Protein AF-A0A9W5T7F2-F1 (afdb_monomer_lite)

pLDDT: mean 90.82, std 15.15, range [30.47, 98.75]

Organism: Babesia ovis (NCBI:txid5869)

InterPro domains:
  IPR010591 ATP11 [PF06644] (18-185)
  IPR010591 ATP11 [PTHR13126] (15-191)

Secondary structure (DSSP, 8-state):
--------------S---SGGGTS-HHHHHTS-HHHHHHHHHHHTTT-TTEEEEEEEHHHHHHHHHHHHH--EEEEEEESSSS-EEEEEEEEEETTEEEEEEHHHHHHH-TTTSPPSEEEEEE-TTHHHHSEEEEEEEES-TTT--HHHHHHHHHHHHHHHH-HHHHHHHHHHHH-GGG--HHHHHHHTHHHHH-

Structure (mmCIF, N/CA/C/O backbone):
data_AF-A0A9W5T7F2-F1
#
_entry.id   AF-A0A9W5T7F2-F1
#
loop_
_atom_site.group_PDB
_atom_site.id
_atom_site.type_symbol
_atom_site.label_atom_id
_atom_site.label_alt_id
_atom_site.label_comp_id
_atom_site.label_asym_id
_atom_site.label_entity_id
_atom_site.label_seq_id
_atom_site.pdbx_PDB_ins_code
_atom_site.Cartn_x
_atom_site.Cartn_y
_atom_site.Cartn_z
_atom_site.occupancy
_atom_site.B_iso_or_equiv
_atom_site.auth_seq_id
_atom_site.auth_comp_id
_atom_site.auth_asym_id
_atom_site.auth_atom_id
_atom_site.pdbx_PDB_model_num
ATOM 1 N N . MET A 1 1 ? 21.755 -41.926 3.756 1.00 35.62 1 MET A N 1
ATOM 2 C CA . MET A 1 1 ? 21.438 -40.712 4.535 1.00 35.62 1 MET A CA 1
ATOM 3 C C . MET A 1 1 ? 21.600 -39.510 3.622 1.00 35.62 1 MET A C 1
ATOM 5 O O . MET A 1 1 ? 22.728 -39.158 3.317 1.00 35.62 1 MET A O 1
ATOM 9 N N . PHE A 1 2 ? 20.508 -38.908 3.157 1.00 33.34 2 PHE A N 1
ATOM 10 C CA . PHE A 1 2 ? 20.560 -37.600 2.503 1.00 33.34 2 PHE A CA 1
ATOM 11 C C . PHE A 1 2 ? 19.699 -36.662 3.333 1.00 33.34 2 PHE A C 1
ATOM 13 O O . PHE A 1 2 ? 18.494 -36.857 3.467 1.00 33.34 2 PHE A O 1
ATOM 20 N N . GLY A 1 3 ? 20.386 -35.752 4.021 1.00 30.47 3 GLY A N 1
ATOM 21 C CA . GLY A 1 3 ? 19.803 -34.853 4.998 1.00 30.47 3 GLY A CA 1
ATOM 22 C C . GLY A 1 3 ? 18.809 -33.895 4.359 1.00 30.47 3 GLY A C 1
ATOM 23 O O . GLY A 1 3 ? 19.068 -33.316 3.305 1.00 30.47 3 GLY A O 1
ATOM 24 N N . ASN A 1 4 ? 17.690 -33.720 5.057 1.00 35.00 4 ASN A N 1
ATOM 25 C CA . ASN A 1 4 ? 16.768 -32.608 4.902 1.00 35.00 4 ASN A CA 1
ATOM 26 C C . ASN A 1 4 ? 17.544 -31.286 4.874 1.00 35.00 4 ASN A C 1
ATOM 28 O O . ASN A 1 4 ? 17.960 -30.777 5.916 1.00 35.00 4 ASN A O 1
ATOM 32 N N . ILE A 1 5 ? 17.687 -30.691 3.692 1.00 36.81 5 ILE A N 1
ATOM 33 C CA . ILE A 1 5 ? 17.964 -29.262 3.590 1.00 36.81 5 ILE A CA 1
ATOM 34 C C . ILE A 1 5 ? 16.622 -28.579 3.814 1.00 36.81 5 ILE A C 1
ATOM 36 O O . ILE A 1 5 ? 15.895 -28.250 2.877 1.00 36.81 5 ILE A O 1
ATOM 40 N N . SER A 1 6 ? 16.269 -28.402 5.087 1.00 37.03 6 SER A N 1
ATOM 41 C CA . SER A 1 6 ? 15.247 -27.443 5.478 1.00 37.03 6 SER A CA 1
ATOM 42 C C . SER A 1 6 ? 15.640 -26.108 4.855 1.00 37.03 6 SER A C 1
ATOM 44 O O . SER A 1 6 ? 16.613 -25.485 5.287 1.00 37.03 6 SER A O 1
ATOM 46 N N . ARG A 1 7 ? 14.916 -25.692 3.806 1.00 35.50 7 ARG A N 1
ATOM 47 C CA . ARG A 1 7 ? 14.965 -24.329 3.272 1.00 35.50 7 ARG A CA 1
ATOM 48 C C . ARG A 1 7 ? 14.674 -23.404 4.445 1.00 35.50 7 ARG A C 1
ATOM 50 O O . ARG A 1 7 ? 13.521 -23.212 4.823 1.00 35.50 7 ARG A O 1
ATOM 57 N N . ARG A 1 8 ? 15.729 -22.876 5.064 1.00 33.81 8 ARG A N 1
ATOM 58 C CA . ARG A 1 8 ? 15.620 -21.797 6.035 1.00 33.81 8 ARG A CA 1
ATOM 59 C C . ARG A 1 8 ? 15.094 -20.600 5.257 1.00 33.81 8 ARG A C 1
ATOM 61 O O . ARG A 1 8 ? 15.860 -19.894 4.611 1.00 33.81 8 ARG A O 1
ATOM 68 N N . TYR A 1 9 ? 13.778 -20.412 5.292 1.00 35.38 9 TYR A N 1
ATOM 69 C CA . TYR A 1 9 ? 13.166 -19.114 5.075 1.00 35.38 9 TYR A CA 1
ATOM 70 C C . TYR A 1 9 ? 13.780 -18.192 6.127 1.00 35.38 9 TYR A C 1
ATOM 72 O O . TYR A 1 9 ? 13.332 -18.153 7.270 1.00 35.38 9 TYR A O 1
ATOM 80 N N . MET A 1 10 ? 14.858 -17.498 5.771 1.00 33.94 10 MET A N 1
ATOM 81 C CA . MET A 1 10 ? 15.291 -16.310 6.494 1.00 33.94 10 MET A CA 1
ATOM 82 C C . MET A 1 10 ? 14.214 -15.262 6.231 1.00 33.94 10 MET A C 1
ATOM 84 O O . MET A 1 10 ? 14.351 -14.409 5.363 1.00 33.94 10 MET A O 1
ATOM 88 N N . SER A 1 11 ? 13.079 -15.388 6.922 1.00 38.84 11 SER A N 1
ATOM 89 C CA . SER A 1 11 ? 12.100 -14.324 6.984 1.00 38.84 11 SER A CA 1
ATOM 90 C C . SER A 1 11 ? 12.805 -13.173 7.682 1.00 38.84 11 SER A C 1
ATOM 92 O O . SER A 1 11 ? 12.975 -13.207 8.902 1.00 38.84 11 SER A O 1
ATOM 94 N N . PHE A 1 12 ? 13.247 -12.171 6.927 1.00 50.56 12 PHE A N 1
ATOM 95 C CA . PHE A 1 12 ? 13.465 -10.853 7.496 1.00 50.56 12 PHE A CA 1
ATOM 96 C C . PHE A 1 12 ? 12.134 -10.449 8.139 1.00 50.56 12 PHE A C 1
ATOM 98 O O . PHE A 1 12 ? 11.187 -10.039 7.469 1.00 50.56 12 PHE A O 1
ATOM 105 N N . MET A 1 13 ? 11.999 -10.682 9.445 1.00 59.00 13 MET A N 1
ATOM 106 C CA . MET A 1 13 ? 10.879 -10.165 10.208 1.00 59.00 13 MET A CA 1
ATOM 107 C C . MET A 1 13 ? 11.154 -8.679 10.369 1.00 59.00 13 MET A C 1
ATOM 109 O O . MET A 1 13 ? 11.808 -8.261 11.318 1.00 59.00 13 MET A O 1
ATOM 113 N N . TYR A 1 14 ? 10.697 -7.885 9.404 1.00 72.00 14 TYR A N 1
ATOM 114 C CA . TYR A 1 14 ? 10.670 -6.440 9.571 1.00 72.00 14 TYR A CA 1
ATOM 115 C C . TYR A 1 14 ? 9.871 -6.128 10.842 1.00 72.00 14 TYR A C 1
ATOM 117 O O . TYR A 1 14 ? 8.800 -6.723 11.025 1.00 72.00 14 TYR A O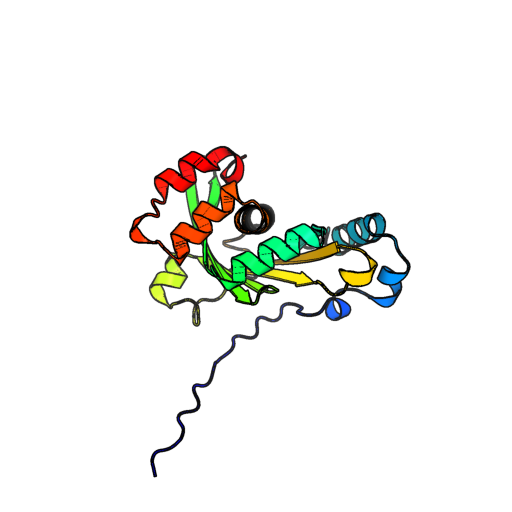 1
ATOM 125 N N . PRO A 1 15 ? 10.382 -5.261 11.736 1.00 78.56 15 PRO A N 1
ATOM 126 C CA . PRO A 1 15 ? 9.788 -4.989 13.043 1.00 78.56 15 PRO A CA 1
ATOM 127 C C . PRO A 1 15 ? 8.572 -4.058 12.914 1.00 78.56 15 PRO A C 1
ATOM 129 O O . PRO A 1 15 ? 8.467 -3.048 13.603 1.00 78.56 15 PRO A O 1
ATOM 132 N N . VAL A 1 16 ? 7.667 -4.379 11.990 1.00 87.56 16 VAL A N 1
ATOM 133 C CA . VAL A 1 16 ? 6.408 -3.668 11.794 1.00 87.56 16 VAL A CA 1
ATOM 134 C C . VAL A 1 16 ? 5.283 -4.397 12.522 1.00 87.56 16 VAL A C 1
ATOM 136 O O . VAL A 1 16 ? 5.274 -5.636 12.546 1.00 87.56 16 VAL A O 1
ATOM 139 N N . PRO A 1 17 ? 4.322 -3.661 13.100 1.00 91.56 17 PRO A N 1
ATOM 140 C CA . PRO A 1 17 ? 3.189 -4.274 13.768 1.00 91.56 17 PRO A CA 1
ATOM 141 C C . PRO A 1 17 ? 2.355 -5.132 12.817 1.00 91.56 17 PRO A C 1
ATOM 143 O O . PRO A 1 17 ? 2.100 -4.737 11.678 1.00 91.56 17 PRO A O 1
ATOM 146 N N . ARG A 1 18 ? 1.915 -6.300 13.291 1.00 91.88 18 ARG A N 1
ATOM 147 C CA . ARG A 1 18 ? 1.126 -7.271 12.505 1.00 91.88 18 ARG A CA 1
ATOM 148 C C . ARG A 1 18 ? -0.290 -7.460 13.019 1.00 91.88 18 ARG A C 1
ATOM 150 O O . ARG A 1 18 ? -1.125 -8.000 12.299 1.00 91.88 18 ARG A O 1
ATOM 157 N N . LYS A 1 19 ? -0.545 -7.046 14.259 1.00 95.19 19 LYS A N 1
ATOM 158 C CA . LYS A 1 19 ? -1.865 -7.088 14.889 1.00 95.19 19 LYS A CA 1
ATOM 159 C C . LYS A 1 19 ? -2.266 -5.702 15.350 1.00 95.19 19 LYS A C 1
ATOM 161 O O . LYS A 1 19 ? -1.436 -4.960 15.875 1.00 95.19 19 LYS A O 1
ATOM 166 N N . LEU A 1 20 ? -3.554 -5.386 15.257 1.00 96.56 20 LEU A N 1
ATOM 167 C CA . LEU A 1 20 ? -4.068 -4.088 15.689 1.00 96.56 20 LEU A CA 1
ATOM 168 C C . LEU A 1 20 ? -3.782 -3.813 17.174 1.00 96.56 20 LEU A C 1
ATOM 170 O O . LEU A 1 20 ? -3.512 -2.679 17.555 1.00 96.56 20 LEU A O 1
ATOM 174 N N . SER A 1 21 ? -3.776 -4.850 18.016 1.00 96.38 21 SER A N 1
ATOM 175 C CA . SER A 1 21 ? -3.493 -4.740 19.454 1.00 96.38 21 SER A CA 1
ATOM 176 C C . SER A 1 21 ? -2.077 -4.261 19.791 1.00 96.38 21 SER A C 1
ATOM 178 O O . SER A 1 21 ? -1.849 -3.794 20.901 1.00 96.38 21 SER A O 1
ATOM 180 N N . GLU A 1 22 ? -1.124 -4.384 18.864 1.00 95.69 22 GLU A N 1
ATOM 181 C CA . GLU A 1 22 ? 0.259 -3.915 19.052 1.00 95.69 22 GLU A CA 1
ATOM 182 C C . GLU A 1 22 ? 0.366 -2.391 18.920 1.00 95.69 22 GLU A C 1
ATOM 184 O O . GLU A 1 22 ? 1.343 -1.787 19.356 1.00 95.69 22 GLU A O 1
ATOM 189 N N . VAL A 1 23 ? -0.643 -1.764 18.312 1.00 94.88 23 VAL A N 1
ATOM 190 C CA . VAL A 1 23 ? -0.638 -0.338 17.979 1.00 94.88 23 VAL A CA 1
ATOM 191 C C . VAL A 1 23 ? -1.845 0.401 18.516 1.00 94.88 23 VAL A C 1
ATOM 193 O O . VAL A 1 23 ? -1.779 1.611 18.634 1.00 94.88 23 VAL A O 1
ATOM 196 N N . ALA A 1 24 ? -2.930 -0.272 18.879 1.00 94.19 24 ALA A N 1
ATOM 197 C CA . ALA A 1 24 ? -4.121 0.368 19.408 1.00 94.19 24 ALA A CA 1
ATOM 198 C C . ALA A 1 24 ? -4.765 -0.464 20.518 1.00 94.19 24 ALA A C 1
ATOM 200 O O . ALA A 1 24 ? -4.717 -1.694 20.541 1.00 94.19 24 ALA A O 1
ATOM 201 N N . LYS A 1 25 ? -5.448 0.222 21.438 1.00 94.62 25 LYS A N 1
ATOM 202 C CA . LYS A 1 25 ? -6.248 -0.421 22.484 1.00 94.62 25 LYS A CA 1
ATOM 203 C C . LYS A 1 25 ? -7.582 -0.879 21.892 1.00 94.62 25 LYS A C 1
ATOM 205 O O . LYS A 1 25 ? -8.573 -0.157 21.979 1.00 94.62 25 LYS A O 1
ATOM 210 N N . VAL A 1 26 ? -7.605 -2.078 21.304 1.00 94.12 26 VAL A N 1
ATOM 211 C CA . VAL A 1 26 ? -8.791 -2.643 20.627 1.00 94.12 26 VAL A CA 1
ATOM 212 C C . VAL A 1 26 ? -10.069 -2.537 21.473 1.00 94.12 26 VAL A C 1
ATOM 214 O O . VAL A 1 26 ? -11.052 -2.034 20.937 1.00 94.12 26 VAL A O 1
ATOM 217 N N . PRO A 1 27 ? -10.091 -2.873 22.783 1.00 95.12 27 PRO A N 1
ATOM 218 C CA . PRO A 1 27 ? -11.309 -2.735 23.587 1.00 95.12 27 PRO A CA 1
ATOM 219 C C . PRO A 1 27 ? -11.891 -1.314 23.619 1.00 95.12 27 PRO A C 1
ATOM 221 O O . PRO A 1 27 ? -13.107 -1.165 23.636 1.00 95.12 27 PRO A O 1
ATOM 224 N N . LEU A 1 28 ? -11.046 -0.275 23.575 1.00 94.38 28 LEU A N 1
ATOM 225 C CA . LEU A 1 28 ? -11.508 1.117 23.518 1.00 94.38 28 LEU A CA 1
ATOM 226 C C . LEU A 1 28 ? -12.067 1.463 22.137 1.00 94.38 28 LEU A C 1
ATOM 228 O O . LEU A 1 28 ? -13.099 2.117 22.042 1.00 94.38 28 LEU A O 1
ATOM 232 N N . LEU A 1 29 ? -11.431 0.981 21.063 1.00 95.12 29 LEU A N 1
ATOM 233 C CA . LEU A 1 29 ? -11.944 1.179 19.704 1.00 95.12 29 LEU A CA 1
ATOM 234 C C . LEU A 1 29 ? -13.323 0.538 19.522 1.00 95.12 29 LEU A C 1
ATOM 236 O O . LEU A 1 29 ? -14.179 1.107 18.853 1.00 95.12 29 LEU A O 1
ATOM 240 N N . MET A 1 30 ? -13.575 -0.610 20.153 1.00 94.19 30 MET A N 1
ATOM 241 C CA . MET A 1 30 ? -14.869 -1.295 20.058 1.00 94.19 30 MET A CA 1
ATOM 242 C C . MET A 1 30 ? -16.034 -0.483 20.633 1.00 94.19 30 MET A C 1
ATOM 244 O O . MET A 1 30 ? -17.172 -0.679 20.205 1.00 94.19 30 MET A O 1
ATOM 248 N N . GLN A 1 31 ? -15.757 0.462 21.532 1.00 96.50 31 GLN A N 1
ATOM 249 C CA . GLN A 1 31 ? -16.751 1.369 22.110 1.00 96.50 31 GLN A CA 1
ATOM 250 C C . GLN A 1 31 ? -17.057 2.579 21.210 1.00 96.50 31 GLN A C 1
ATOM 252 O O . GLN A 1 31 ? -18.013 3.303 21.463 1.00 96.50 31 GLN A O 1
ATOM 257 N N . CYS A 1 32 ? -16.264 2.810 20.162 1.00 96.94 32 CYS A N 1
ATOM 258 C CA . CYS A 1 32 ? -16.437 3.916 19.224 1.00 96.94 32 CYS A CA 1
ATOM 259 C C . CYS A 1 32 ? -17.172 3.475 17.946 1.00 96.94 32 CYS A C 1
ATOM 261 O O . CYS A 1 32 ? -17.151 2.300 17.568 1.00 96.94 32 CYS A O 1
ATOM 263 N N . ASP A 1 33 ? -17.797 4.418 17.244 1.00 97.75 33 ASP A N 1
ATOM 264 C CA . ASP A 1 33 ? -18.252 4.211 15.864 1.00 97.75 33 ASP A CA 1
ATOM 265 C C . ASP A 1 33 ? -17.076 4.252 14.862 1.00 97.75 33 ASP A C 1
ATOM 267 O O . ASP A 1 33 ? -15.947 4.630 15.193 1.00 97.75 33 ASP A O 1
ATOM 271 N N . SER A 1 34 ? -17.327 3.839 13.617 1.00 97.12 34 SER A N 1
ATOM 272 C CA . SER A 1 34 ? -16.302 3.746 12.568 1.00 97.12 34 SER A CA 1
ATOM 273 C C . SER A 1 34 ? -15.677 5.098 12.202 1.00 97.12 34 SER A C 1
ATOM 275 O O . SER A 1 34 ? -14.480 5.162 11.904 1.00 97.12 34 SER A O 1
ATOM 277 N N . GLN A 1 35 ? -16.442 6.189 12.265 1.00 97.69 35 GLN A N 1
ATOM 278 C CA . GLN A 1 35 ? -15.970 7.539 11.945 1.00 97.69 35 GLN A CA 1
ATOM 279 C C . GLN A 1 35 ? -14.994 8.024 13.020 1.00 97.69 35 GLN A C 1
ATOM 281 O O . GLN A 1 35 ? -13.895 8.499 12.715 1.00 97.69 35 GLN A O 1
ATOM 286 N N . LYS A 1 36 ? -15.347 7.821 14.291 1.00 98.00 36 LYS A N 1
ATOM 287 C CA . LYS A 1 36 ? -14.498 8.141 15.432 1.00 98.00 36 LYS A CA 1
ATOM 288 C C . LYS A 1 36 ? -13.232 7.293 15.442 1.00 98.00 36 LYS A C 1
ATOM 290 O O . LYS A 1 36 ? -12.158 7.851 15.658 1.00 98.00 36 LYS A O 1
ATOM 295 N N . ILE A 1 37 ? -13.326 5.991 15.156 1.00 98.44 37 ILE A N 1
ATOM 296 C CA . ILE A 1 37 ? -12.153 5.111 15.018 1.00 98.44 37 ILE A CA 1
ATOM 297 C C . ILE A 1 37 ? -11.213 5.643 13.930 1.00 98.44 37 ILE A C 1
ATOM 299 O O . ILE A 1 37 ? -10.020 5.791 14.185 1.00 98.44 37 ILE A O 1
ATOM 303 N N . SER A 1 38 ? -11.743 5.997 12.755 1.00 97.94 38 SER A N 1
ATOM 304 C CA . SER A 1 38 ? -10.949 6.541 11.641 1.00 97.94 38 SER A CA 1
ATOM 305 C C . SER A 1 38 ? -10.221 7.833 12.036 1.00 97.94 38 SER A C 1
ATOM 307 O O . SER A 1 38 ? -9.038 8.015 11.740 1.00 97.94 38 SER A O 1
ATOM 309 N N . SER A 1 39 ? -10.904 8.721 12.768 1.00 98.00 39 SER A N 1
ATOM 310 C CA . SER A 1 39 ? -10.305 9.953 13.291 1.00 98.00 39 SER A CA 1
ATOM 311 C C . SER A 1 39 ? -9.204 9.675 14.316 1.00 98.00 39 SER A C 1
ATOM 313 O O . SER A 1 39 ? -8.152 10.310 14.254 1.00 98.00 39 SER A O 1
ATOM 315 N N . LEU A 1 40 ? -9.435 8.756 15.260 1.00 97.94 40 LEU A N 1
ATOM 316 C CA . LEU A 1 40 ? -8.450 8.382 16.280 1.00 97.94 40 LEU A CA 1
ATOM 317 C C . LEU A 1 40 ? -7.216 7.744 15.643 1.00 97.94 40 LEU A C 1
ATOM 319 O O . LEU A 1 40 ? -6.096 8.085 16.014 1.00 97.94 40 LEU A O 1
ATOM 323 N N . TRP A 1 41 ? -7.423 6.881 14.647 1.00 97.94 41 TRP A N 1
ATOM 324 C CA . TRP A 1 41 ? -6.355 6.241 13.889 1.00 97.94 41 TRP A CA 1
ATOM 325 C C . TRP A 1 41 ? -5.442 7.273 13.230 1.00 97.94 41 TRP A C 1
ATOM 327 O O . TRP A 1 41 ? -4.235 7.267 13.457 1.00 97.94 41 TRP A O 1
ATOM 337 N N . LYS A 1 42 ? -6.016 8.236 12.499 1.00 96.44 42 LYS A N 1
ATOM 338 C CA . LYS A 1 42 ? -5.243 9.318 11.876 1.00 96.44 42 LYS A CA 1
ATOM 339 C C . LYS A 1 42 ? -4.536 10.197 12.912 1.00 96.44 42 LYS A C 1
ATOM 341 O O . LYS A 1 42 ? -3.377 10.561 12.724 1.00 96.44 42 LYS A O 1
ATOM 346 N N . GLN A 1 43 ? -5.222 10.547 14.002 1.00 96.88 43 GLN A N 1
ATOM 347 C CA . GLN A 1 43 ? -4.674 11.411 15.049 1.00 96.88 43 GLN A CA 1
ATOM 348 C C . GLN A 1 43 ? -3.481 10.766 15.759 1.00 96.88 43 GLN A C 1
ATOM 350 O O . GLN A 1 43 ? -2.493 11.446 16.020 1.00 96.88 43 GLN A O 1
ATOM 355 N N . GLN A 1 44 ? -3.546 9.462 16.026 1.00 96.00 44 GLN A N 1
ATOM 356 C CA . GLN A 1 44 ? -2.504 8.731 16.739 1.00 96.00 44 GLN A CA 1
ATOM 357 C C . GLN A 1 44 ? -1.128 8.811 16.057 1.00 96.00 44 GLN A C 1
ATOM 359 O O . GLN A 1 44 ? -0.108 8.853 16.743 1.00 96.00 44 GLN A O 1
ATOM 364 N N . PHE A 1 45 ? -1.088 8.840 14.722 1.00 95.75 45 PHE A N 1
ATOM 365 C CA . PHE A 1 45 ? 0.158 8.849 13.943 1.00 95.75 45 PHE A CA 1
ATOM 366 C C . PHE A 1 45 ? 0.448 10.195 13.271 1.00 95.75 45 PHE A C 1
ATOM 368 O O . PHE A 1 45 ? 1.357 10.284 12.448 1.00 95.75 45 PHE A O 1
ATOM 375 N N . LYS A 1 46 ? -0.301 11.253 13.607 1.00 94.62 46 LYS A N 1
ATOM 376 C CA . LYS A 1 46 ? -0.199 12.559 12.941 1.00 94.62 46 LYS A CA 1
ATOM 377 C C . LYS A 1 46 ? 1.232 13.110 12.948 1.00 94.62 46 LYS A C 1
ATOM 379 O O . LYS A 1 46 ? 1.719 13.526 11.897 1.00 94.62 46 LYS A O 1
ATOM 384 N N . ASP A 1 47 ? 1.903 13.031 14.095 1.00 95.75 47 ASP A N 1
ATOM 385 C CA . ASP A 1 47 ? 3.235 13.613 14.311 1.00 95.75 47 ASP A CA 1
ATOM 386 C C . ASP A 1 47 ? 4.386 12.652 13.948 1.00 95.75 47 ASP A C 1
ATOM 388 O O . ASP A 1 47 ? 5.562 12.996 14.066 1.00 95.75 47 ASP A O 1
ATOM 392 N N . ARG A 1 48 ? 4.073 11.431 13.487 1.00 95.81 48 ARG A N 1
ATOM 393 C CA . ARG A 1 48 ? 5.070 10.456 13.019 1.00 95.81 48 ARG A CA 1
ATOM 394 C C . ARG A 1 48 ? 5.432 10.738 11.566 1.00 95.81 48 ARG A C 1
ATOM 396 O O . ARG A 1 48 ? 4.568 10.696 10.694 1.00 95.81 48 ARG A O 1
ATOM 403 N N . ASN A 1 49 ? 6.708 10.985 11.285 1.00 95.50 49 ASN A N 1
ATOM 404 C CA . ASN A 1 49 ? 7.187 11.229 9.917 1.00 95.50 49 ASN A CA 1
ATOM 405 C C . ASN A 1 49 ? 7.455 9.944 9.123 1.00 95.50 49 ASN A C 1
ATOM 407 O O . ASN A 1 49 ? 7.591 9.990 7.907 1.00 95.50 49 ASN A O 1
ATOM 411 N N . ASP A 1 50 ? 7.507 8.809 9.810 1.00 96.31 50 ASP A N 1
ATOM 412 C CA . ASP A 1 50 ? 7.800 7.481 9.277 1.00 96.31 50 ASP A CA 1
ATOM 413 C C . ASP A 1 50 ? 6.554 6.588 9.160 1.00 96.31 50 ASP A C 1
ATOM 415 O O . ASP A 1 50 ? 6.667 5.413 8.825 1.00 96.31 50 ASP A O 1
ATOM 419 N N . VAL A 1 51 ? 5.365 7.131 9.442 1.00 97.75 51 VAL A N 1
ATOM 420 C CA . VAL A 1 51 ? 4.102 6.391 9.389 1.00 97.75 51 VAL A CA 1
ATOM 421 C C . VAL A 1 51 ? 3.060 7.164 8.591 1.00 97.75 51 VAL A C 1
ATOM 423 O O . VAL A 1 51 ? 2.859 8.364 8.790 1.00 97.75 51 VAL A O 1
ATOM 426 N N . VAL A 1 52 ? 2.354 6.447 7.723 1.00 98.44 52 VAL A N 1
ATOM 427 C CA . VAL A 1 52 ? 1.155 6.914 7.020 1.00 98.44 52 VAL A CA 1
ATOM 428 C C . VAL A 1 52 ? -0.018 6.018 7.384 1.00 98.44 52 VAL A C 1
ATOM 430 O O . VAL A 1 52 ? 0.162 4.839 7.687 1.00 98.44 52 VAL A O 1
ATOM 433 N N . THR A 1 53 ? -1.228 6.565 7.397 1.00 98.56 53 THR A N 1
ATOM 434 C CA . THR A 1 53 ? -2.418 5.799 7.776 1.00 98.56 53 THR A CA 1
ATOM 435 C C . THR A 1 53 ? -3.615 6.146 6.916 1.00 98.56 53 THR A C 1
ATOM 437 O O . THR A 1 53 ? -3.775 7.280 6.470 1.00 98.56 53 THR A O 1
ATOM 440 N N . THR A 1 54 ? -4.482 5.160 6.713 1.00 98.62 54 THR A N 1
ATOM 441 C CA . THR A 1 54 ? -5.826 5.372 6.179 1.00 98.62 54 THR A CA 1
ATOM 442 C C . THR A 1 54 ? -6.800 4.365 6.787 1.00 98.62 54 THR A C 1
ATOM 444 O O . THR A 1 54 ? -6.415 3.470 7.542 1.00 98.62 54 THR A O 1
ATOM 447 N N . THR A 1 55 ? -8.084 4.537 6.508 1.00 98.69 55 THR A N 1
ATOM 448 C CA . THR A 1 55 ? -9.140 3.583 6.844 1.00 98.69 55 THR A CA 1
ATOM 449 C C . THR A 1 55 ? -9.925 3.294 5.579 1.00 98.69 55 THR A C 1
ATOM 451 O O . THR A 1 55 ? -10.286 4.224 4.861 1.00 98.69 55 THR A O 1
ATOM 454 N N . ILE A 1 56 ? -10.176 2.017 5.301 1.00 98.62 56 ILE A N 1
ATOM 455 C CA . ILE A 1 56 ? -10.930 1.592 4.118 1.00 98.62 56 ILE A CA 1
ATOM 456 C C . ILE A 1 56 ? -12.146 0.748 4.514 1.00 98.62 56 ILE A C 1
ATOM 458 O O . ILE A 1 56 ? -12.101 0.057 5.537 1.00 98.62 56 ILE A O 1
ATOM 462 N N . PRO A 1 57 ? -13.236 0.773 3.726 1.00 98.50 57 PRO A N 1
ATOM 463 C CA . PRO A 1 57 ? -14.377 -0.110 3.940 1.00 98.50 57 PRO A CA 1
ATOM 464 C C . PRO A 1 57 ? -14.002 -1.588 3.781 1.00 98.50 57 PRO A C 1
ATOM 466 O O . PRO A 1 57 ? -13.161 -1.938 2.952 1.00 98.50 57 PRO A O 1
ATOM 469 N N . ALA A 1 58 ? -14.687 -2.465 4.516 1.00 98.38 58 ALA A N 1
ATOM 470 C CA . ALA A 1 58 ? -14.471 -3.911 4.454 1.00 98.38 58 ALA A CA 1
ATOM 471 C C . ALA A 1 58 ? -14.612 -4.484 3.033 1.00 98.38 58 ALA A C 1
ATOM 473 O O . ALA A 1 58 ? -13.748 -5.243 2.608 1.00 98.38 58 ALA A O 1
ATOM 474 N N . GLY A 1 59 ? -15.639 -4.073 2.277 1.00 98.12 59 GLY A N 1
ATOM 475 C CA . GLY A 1 59 ? -15.848 -4.559 0.905 1.00 98.12 59 GLY A CA 1
ATOM 476 C C . GLY A 1 59 ? -14.722 -4.167 -0.059 1.00 98.12 59 GLY A C 1
ATOM 477 O O . GLY A 1 59 ? -14.345 -4.945 -0.930 1.00 98.12 59 GLY A O 1
ATOM 478 N N . LEU A 1 60 ? -14.109 -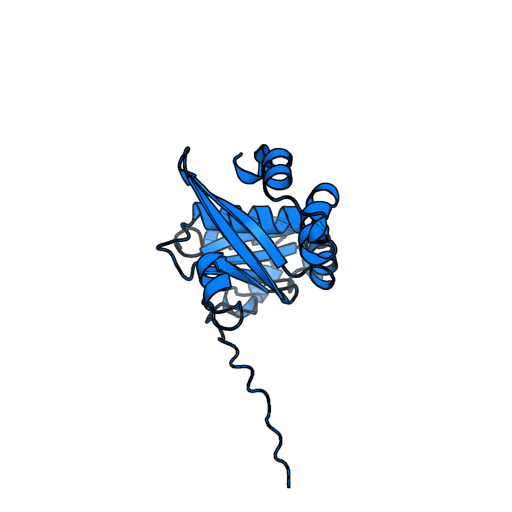2.994 0.143 1.00 98.31 60 LEU A N 1
ATOM 479 C CA . LEU A 1 60 ? -12.953 -2.566 -0.649 1.00 98.31 60 LEU A CA 1
ATOM 480 C C . LEU A 1 60 ? -11.736 -3.458 -0.360 1.00 98.31 60 LEU A C 1
ATOM 482 O O . LEU A 1 60 ? -11.024 -3.868 -1.277 1.00 98.31 60 LEU A O 1
ATOM 486 N N . TYR A 1 61 ? -11.517 -3.791 0.914 1.00 98.38 61 TYR A N 1
ATOM 487 C CA . TYR A 1 61 ? -10.444 -4.696 1.318 1.00 98.38 61 TYR A CA 1
ATOM 488 C C . TYR A 1 61 ? -10.680 -6.148 0.880 1.00 98.38 61 TYR A C 1
ATOM 490 O O . TYR A 1 61 ? -9.721 -6.846 0.557 1.00 98.38 61 TYR A O 1
ATOM 498 N N . GLU A 1 62 ? -11.930 -6.606 0.846 1.00 98.19 62 GLU A N 1
ATOM 499 C CA . GLU A 1 62 ? -12.289 -7.930 0.333 1.00 98.19 62 GLU A CA 1
ATOM 500 C C . GLU A 1 62 ? -11.900 -8.066 -1.144 1.00 98.19 62 GLU A C 1
ATOM 502 O O . GLU A 1 62 ? -11.187 -9.006 -1.502 1.00 98.19 62 GLU A O 1
ATOM 507 N N . GLN A 1 63 ? -12.255 -7.077 -1.973 1.00 98.31 63 GLN A N 1
ATOM 508 C CA . GLN A 1 63 ? -11.863 -7.042 -3.383 1.00 98.31 63 GLN A CA 1
ATOM 509 C C . GLN A 1 63 ? -10.338 -7.007 -3.555 1.00 98.31 63 GLN A C 1
ATOM 511 O O . GLN A 1 63 ? -9.783 -7.766 -4.352 1.00 98.31 63 GLN A O 1
ATOM 516 N N . LEU A 1 64 ? -9.651 -6.167 -2.773 1.00 98.50 64 LEU A N 1
ATOM 517 C CA . LEU A 1 64 ? -8.188 -6.107 -2.757 1.00 98.50 64 LEU A CA 1
ATOM 518 C C . LEU A 1 64 ? -7.582 -7.468 -2.409 1.00 98.50 64 LEU A C 1
ATOM 520 O O . LEU A 1 64 ? -6.717 -7.963 -3.127 1.00 98.50 64 LEU A O 1
ATOM 524 N N . SER A 1 65 ? -8.057 -8.095 -1.334 1.00 97.94 65 SER A N 1
ATOM 525 C CA . SER A 1 65 ? -7.558 -9.387 -0.855 1.00 97.94 65 SER A CA 1
ATOM 526 C C . SER A 1 65 ? -7.782 -10.500 -1.875 1.00 97.94 65 SER A C 1
ATOM 528 O O . SER A 1 65 ? -6.900 -11.340 -2.073 1.00 97.94 65 SER A O 1
ATOM 530 N N . HIS A 1 66 ? -8.936 -10.489 -2.547 1.00 97.81 66 HIS A N 1
ATOM 531 C CA . HIS A 1 66 ? -9.244 -11.405 -3.638 1.00 97.81 66 HIS A CA 1
ATOM 532 C C . HIS A 1 66 ? -8.247 -11.242 -4.790 1.00 97.81 66 HIS A C 1
ATOM 534 O O . HIS A 1 66 ? -7.599 -12.208 -5.188 1.00 97.81 66 HIS A O 1
ATOM 540 N N . ASN A 1 67 ? -8.041 -10.015 -5.262 1.00 98.25 67 ASN A N 1
ATOM 541 C CA . ASN A 1 67 ? -7.123 -9.710 -6.358 1.00 98.25 67 ASN A CA 1
ATOM 542 C C . ASN A 1 67 ? -5.659 -10.051 -6.017 1.00 98.25 67 ASN A C 1
ATOM 544 O O . ASN A 1 67 ? -4.941 -10.627 -6.837 1.00 98.25 67 ASN A O 1
ATOM 548 N N . VAL A 1 68 ? -5.232 -9.804 -4.772 1.00 97.88 68 VAL A N 1
ATOM 549 C CA . VAL A 1 68 ? -3.899 -10.185 -4.267 1.00 97.88 68 VAL A CA 1
ATOM 550 C C . VAL A 1 68 ? -3.660 -11.698 -4.328 1.00 97.88 68 VAL A C 1
ATOM 552 O O . VAL A 1 68 ? -2.522 -12.136 -4.505 1.00 97.88 68 VAL A O 1
ATOM 555 N N . SER A 1 69 ? -4.704 -12.523 -4.197 1.00 95.94 69 SER A N 1
ATOM 556 C CA . SER A 1 69 ? -4.551 -13.985 -4.251 1.00 95.94 69 SER A CA 1
ATOM 557 C C . SER A 1 69 ? -4.012 -14.476 -5.602 1.00 95.94 69 SER A C 1
ATOM 559 O O . SER A 1 69 ? -3.239 -15.436 -5.630 1.00 95.94 69 SER A O 1
ATOM 561 N N . SER A 1 70 ? -4.361 -13.777 -6.688 1.00 95.75 70 SER A N 1
ATOM 562 C CA . SER A 1 70 ? -4.005 -14.124 -8.072 1.00 95.75 70 SER A CA 1
ATOM 563 C C . SER A 1 70 ? -2.923 -13.222 -8.667 1.00 95.75 70 SER A C 1
ATOM 565 O O . SER A 1 70 ? -2.312 -13.560 -9.677 1.00 95.75 70 SER A O 1
ATOM 567 N N . SER A 1 71 ? -2.665 -12.067 -8.059 1.00 97.94 71 SER A N 1
ATOM 568 C CA . SER A 1 71 ? -1.694 -11.094 -8.546 1.00 97.94 71 SER A CA 1
ATOM 569 C C . SER A 1 71 ? -0.998 -10.462 -7.354 1.00 97.94 71 SER A C 1
ATOM 571 O O . SER A 1 71 ? -1.577 -9.622 -6.686 1.00 97.94 71 SER A O 1
ATOM 573 N N . LYS A 1 72 ? 0.227 -10.883 -7.036 1.00 97.38 72 LYS A N 1
ATOM 574 C CA . LYS A 1 72 ? 0.911 -10.436 -5.810 1.00 97.38 72 LYS A CA 1
ATOM 575 C C . LYS A 1 72 ? 1.841 -9.259 -6.025 1.00 97.38 72 LYS A C 1
ATOM 577 O O . LYS A 1 72 ? 2.271 -8.683 -5.034 1.00 97.38 72 LYS A O 1
ATOM 582 N N . MET A 1 73 ? 2.202 -8.943 -7.263 1.00 97.38 73 MET A N 1
ATOM 583 C CA . MET A 1 73 ? 3.229 -7.954 -7.568 1.00 97.38 73 MET A CA 1
ATOM 584 C C . MET A 1 73 ? 2.690 -6.803 -8.401 1.00 97.38 73 MET A C 1
ATOM 586 O O . MET A 1 73 ? 1.795 -6.980 -9.213 1.00 97.38 73 MET A O 1
ATOM 590 N N . PHE A 1 74 ? 3.246 -5.610 -8.255 1.00 98.19 74 PHE A N 1
ATOM 591 C CA . PHE A 1 74 ? 2.996 -4.544 -9.219 1.00 98.19 74 PHE A CA 1
ATOM 592 C C . PHE A 1 74 ? 4.145 -3.546 -9.241 1.00 98.19 74 PHE A C 1
ATOM 594 O O . PHE A 1 74 ? 4.952 -3.499 -8.312 1.00 98.19 74 PHE A O 1
ATOM 601 N N . ILE A 1 75 ? 4.211 -2.746 -10.300 1.00 97.38 75 ILE A N 1
ATOM 602 C CA . ILE A 1 75 ? 5.156 -1.642 -10.427 1.00 97.38 75 ILE A CA 1
ATOM 603 C C . ILE A 1 75 ? 4.411 -0.321 -10.265 1.00 97.38 75 ILE A C 1
ATOM 605 O O . ILE A 1 75 ? 3.401 -0.079 -10.921 1.00 97.38 75 ILE A O 1
ATOM 609 N N . LEU A 1 76 ? 4.908 0.532 -9.376 1.00 96.81 76 LEU A N 1
ATOM 610 C CA . LEU A 1 76 ? 4.314 1.826 -9.077 1.00 96.81 76 LEU A CA 1
ATOM 611 C C . LEU A 1 76 ? 5.349 2.940 -9.265 1.00 96.81 76 LEU A C 1
ATOM 613 O O . LEU A 1 76 ? 6.376 2.933 -8.580 1.00 96.81 76 LEU A O 1
ATOM 617 N N . PRO A 1 77 ? 5.098 3.898 -10.169 1.00 93.75 77 PRO A N 1
ATOM 618 C CA . PRO A 1 77 ? 5.926 5.088 -10.304 1.00 93.75 77 PRO A CA 1
ATOM 619 C C . PRO A 1 77 ? 5.704 6.055 -9.140 1.00 93.75 77 PRO A C 1
ATOM 621 O O . PRO A 1 77 ? 4.580 6.301 -8.705 1.00 93.75 77 PRO A O 1
ATOM 624 N N . ILE A 1 78 ? 6.792 6.649 -8.668 1.00 88.38 78 ILE A N 1
ATOM 625 C CA . ILE A 1 78 ? 6.813 7.698 -7.656 1.00 88.38 78 ILE A CA 1
ATOM 626 C C . ILE A 1 78 ? 7.475 8.922 -8.258 1.00 88.38 78 ILE A C 1
ATOM 628 O O . ILE A 1 78 ? 8.604 8.866 -8.745 1.00 88.38 78 ILE A O 1
ATOM 632 N N . LYS A 1 79 ? 6.773 10.049 -8.189 1.00 81.50 79 LYS A N 1
ATOM 633 C CA . LYS A 1 79 ? 7.301 11.342 -8.605 1.00 81.50 79 LYS A CA 1
ATOM 634 C C . LYS A 1 79 ? 8.280 11.861 -7.550 1.00 81.50 79 LYS A C 1
ATOM 636 O O . LYS A 1 79 ? 7.947 11.922 -6.370 1.00 81.50 79 LYS A O 1
ATOM 641 N N . VAL A 1 80 ? 9.476 12.248 -7.980 1.00 79.38 80 VAL A N 1
ATOM 642 C CA . VAL A 1 80 ? 10.455 12.936 -7.123 1.00 79.38 80 VAL A CA 1
ATOM 643 C C . VAL A 1 80 ? 10.297 14.439 -7.289 1.00 79.38 80 VAL A C 1
ATOM 645 O O . VAL A 1 80 ? 10.193 15.170 -6.309 1.00 79.38 80 VAL A O 1
ATOM 648 N N . ASN A 1 81 ? 10.241 14.895 -8.538 1.00 78.56 81 ASN A N 1
ATOM 649 C CA . ASN A 1 81 ? 9.995 16.281 -8.914 1.00 78.56 81 ASN A CA 1
ATOM 650 C C . ASN A 1 81 ? 9.277 16.326 -10.278 1.00 78.56 81 ASN A C 1
ATOM 652 O O . ASN A 1 81 ? 8.810 15.304 -10.775 1.00 78.56 81 ASN A O 1
ATOM 656 N N . GLU A 1 82 ? 9.115 17.506 -10.875 1.00 74.75 82 GLU A N 1
ATOM 657 C CA . GLU A 1 82 ? 8.394 17.650 -12.149 1.00 74.75 82 GLU A CA 1
ATOM 658 C C . GLU A 1 82 ? 9.030 16.911 -13.328 1.00 74.75 82 GLU A C 1
ATOM 660 O O . GLU A 1 8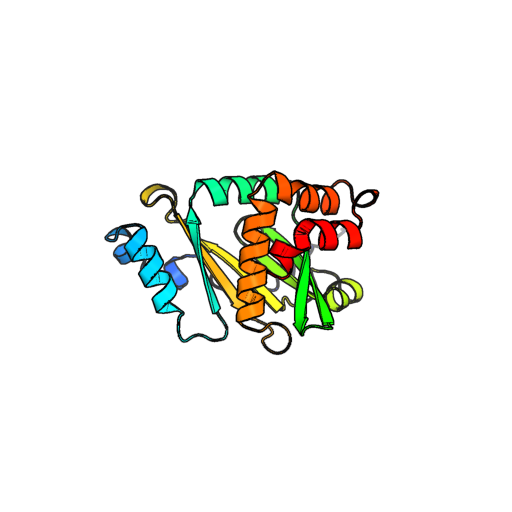2 ? 8.305 16.503 -14.234 1.00 74.75 82 GLU A O 1
ATOM 665 N N . SER A 1 83 ? 10.346 16.699 -13.296 1.00 76.31 83 SER A N 1
ATOM 666 C CA . SER A 1 83 ? 11.120 16.113 -14.389 1.00 76.31 83 SER A CA 1
ATOM 667 C C . SER A 1 83 ? 11.653 14.709 -14.096 1.00 76.31 83 SER A C 1
ATOM 669 O O . SER A 1 83 ? 12.213 14.087 -14.997 1.00 76.31 83 SER A O 1
ATOM 671 N N . SER A 1 84 ? 11.478 14.181 -12.879 1.00 82.88 84 SER A N 1
ATOM 672 C CA . SER A 1 84 ? 11.968 12.853 -12.512 1.00 82.88 84 SER A CA 1
ATOM 673 C C . SER A 1 84 ? 11.000 12.035 -11.657 1.00 82.88 84 SER A C 1
ATOM 675 O O . SER A 1 84 ? 10.304 12.515 -10.755 1.00 82.88 84 SER A O 1
ATOM 677 N N . SER A 1 85 ? 11.001 10.737 -11.943 1.00 86.50 85 SER A N 1
ATOM 678 C CA . SER A 1 85 ? 10.295 9.700 -11.202 1.00 86.50 85 SER A CA 1
ATOM 679 C C . SER A 1 85 ? 11.187 8.475 -11.062 1.00 86.50 85 SER A C 1
ATOM 681 O O . SER A 1 85 ? 12.011 8.211 -11.938 1.00 86.50 85 SER A O 1
ATOM 683 N N . TYR A 1 86 ? 10.982 7.693 -10.010 1.00 90.50 86 TYR A N 1
ATOM 684 C CA . TYR A 1 86 ? 11.534 6.344 -9.906 1.00 90.50 86 TYR A CA 1
ATOM 685 C C . TYR A 1 86 ? 10.409 5.335 -9.713 1.00 90.50 86 TYR A C 1
ATOM 687 O O . TYR A 1 86 ? 9.294 5.688 -9.336 1.00 90.50 86 TYR A O 1
ATOM 695 N N . ASN A 1 87 ? 10.705 4.067 -9.970 1.00 94.56 87 ASN A N 1
ATOM 696 C CA . ASN A 1 87 ? 9.730 2.993 -9.861 1.00 94.56 87 ASN A CA 1
ATOM 697 C C . ASN A 1 87 ? 9.995 2.145 -8.619 1.00 94.56 87 ASN A C 1
ATOM 699 O O . ASN A 1 87 ? 11.138 1.787 -8.322 1.00 94.56 87 ASN A O 1
ATOM 703 N N . MET A 1 88 ? 8.917 1.777 -7.938 1.00 95.94 88 MET A N 1
ATOM 704 C CA . MET A 1 88 ? 8.917 0.809 -6.850 1.00 95.94 88 MET A CA 1
ATOM 705 C C . MET A 1 88 ? 8.201 -0.457 -7.288 1.00 95.94 88 MET A C 1
ATOM 707 O O . MET A 1 88 ? 7.182 -0.399 -7.975 1.00 95.94 88 MET A O 1
ATOM 711 N N . ILE A 1 89 ? 8.707 -1.600 -6.845 1.00 97.19 89 ILE A N 1
ATOM 712 C CA . ILE A 1 89 ? 7.988 -2.865 -6.920 1.00 97.19 89 ILE A CA 1
ATOM 713 C C . ILE A 1 89 ? 7.297 -3.083 -5.584 1.00 97.19 89 ILE A C 1
ATOM 715 O O . ILE A 1 89 ? 7.956 -3.108 -4.545 1.00 97.19 89 ILE A O 1
ATOM 719 N N . VAL A 1 90 ? 5.979 -3.255 -5.622 1.00 97.81 90 VAL A N 1
ATOM 720 C CA . VAL A 1 90 ? 5.208 -3.790 -4.501 1.00 97.81 90 VAL A CA 1
ATOM 721 C C . VAL A 1 90 ? 5.067 -5.294 -4.678 1.00 97.81 90 VAL A C 1
ATOM 723 O O . VAL A 1 90 ? 4.777 -5.760 -5.779 1.00 97.81 90 VAL A O 1
ATOM 726 N N . GLN A 1 91 ? 5.243 -6.052 -3.599 1.00 97.19 91 GLN A N 1
ATOM 727 C CA . GLN A 1 91 ? 4.865 -7.458 -3.546 1.00 97.19 91 GLN A CA 1
ATOM 728 C C . GLN A 1 91 ? 4.165 -7.780 -2.225 1.00 97.19 91 GLN A C 1
ATOM 730 O O . GLN A 1 91 ? 4.675 -7.511 -1.135 1.00 97.19 91 GLN A O 1
ATOM 735 N N . PHE A 1 92 ? 2.991 -8.392 -2.330 1.00 97.44 92 PHE A N 1
ATOM 736 C CA . PHE A 1 92 ? 2.232 -8.894 -1.196 1.00 97.44 92 PHE A CA 1
ATOM 737 C C . PHE A 1 92 ? 2.846 -10.197 -0.681 1.00 97.44 92 PHE A C 1
ATOM 739 O O . PHE A 1 92 ? 2.873 -11.215 -1.377 1.00 97.44 92 PHE A O 1
ATOM 746 N N . ALA A 1 93 ? 3.305 -10.179 0.571 1.00 93.56 93 ALA A N 1
ATOM 747 C CA . ALA A 1 93 ? 3.701 -11.388 1.290 1.00 93.56 93 ALA A CA 1
ATOM 748 C C . ALA A 1 93 ? 2.467 -12.239 1.636 1.00 93.56 93 ALA A C 1
ATOM 750 O O . ALA A 1 93 ? 2.503 -13.468 1.615 1.00 93.56 93 ALA A O 1
ATOM 751 N N . ASN A 1 94 ? 1.360 -11.567 1.943 1.00 94.25 94 ASN A N 1
ATOM 752 C CA . ASN A 1 94 ? 0.018 -12.111 2.131 1.00 94.25 94 ASN A CA 1
ATOM 753 C C . ASN A 1 94 ? -0.994 -10.954 1.968 1.00 94.25 94 ASN A C 1
ATOM 755 O O . ASN A 1 94 ? -0.560 -9.804 1.921 1.00 94.25 94 ASN A O 1
ATOM 759 N N . PRO A 1 95 ? -2.317 -11.200 1.926 1.00 95.81 95 PRO A N 1
ATOM 760 C CA . PRO A 1 95 ? -3.306 -10.127 1.757 1.00 95.81 95 PRO A CA 1
ATOM 761 C C . PRO A 1 95 ? -3.223 -8.985 2.785 1.00 95.81 95 PRO A C 1
ATOM 763 O O . PRO A 1 95 ? -3.603 -7.862 2.476 1.00 95.81 95 PRO A O 1
ATOM 766 N N . LYS A 1 96 ? -2.668 -9.243 3.979 1.00 96.81 96 LYS A N 1
ATOM 767 C CA . LYS A 1 96 ? -2.511 -8.246 5.045 1.00 96.81 96 LYS A CA 1
ATOM 768 C C . LYS A 1 96 ? -1.201 -7.471 4.989 1.00 96.81 96 LYS A C 1
ATOM 770 O O . LYS A 1 96 ? -1.049 -6.538 5.770 1.00 96.81 96 LYS A O 1
ATOM 775 N N . SER A 1 97 ? -0.238 -7.855 4.148 1.00 96.62 97 SER A N 1
ATOM 776 C CA . SER A 1 97 ? 1.097 -7.253 4.164 1.00 96.62 97 SER A CA 1
ATOM 777 C C . SER A 1 97 ? 1.731 -7.163 2.781 1.00 96.62 97 SER A C 1
ATOM 779 O O . SER A 1 97 ? 1.926 -8.181 2.110 1.00 96.62 97 SER A O 1
ATOM 781 N N . ALA A 1 98 ? 2.111 -5.946 2.394 1.00 97.56 98 ALA A N 1
ATOM 782 C CA . ALA A 1 98 ? 2.812 -5.659 1.149 1.00 97.56 98 ALA A CA 1
ATOM 783 C C . ALA A 1 98 ? 4.134 -4.946 1.424 1.00 97.56 98 ALA A C 1
ATOM 785 O O . ALA A 1 98 ? 4.168 -3.993 2.201 1.00 97.56 98 ALA A O 1
ATOM 786 N N . LEU A 1 99 ? 5.215 -5.395 0.786 1.00 97.19 99 LEU A N 1
ATOM 787 C CA . LEU A 1 99 ? 6.528 -4.767 0.910 1.00 97.19 99 LEU A CA 1
ATOM 788 C C . LEU A 1 99 ? 6.908 -4.098 -0.409 1.00 97.19 99 LEU A C 1
ATOM 790 O O . LEU A 1 99 ? 6.642 -4.626 -1.489 1.00 97.19 99 LEU A O 1
ATOM 794 N N . PHE A 1 100 ? 7.528 -2.930 -0.300 1.00 97.38 100 PHE A N 1
ATOM 795 C CA . PHE A 1 100 ? 7.899 -2.089 -1.426 1.00 97.38 100 PHE A CA 1
ATOM 796 C C . PHE A 1 100 ? 9.410 -1.985 -1.474 1.00 97.38 100 PHE A C 1
ATOM 798 O O . PHE A 1 100 ? 10.021 -1.593 -0.484 1.00 97.38 100 PHE A O 1
ATOM 805 N N . THR A 1 101 ? 10.020 -2.276 -2.615 1.00 95.44 101 THR A N 1
ATOM 806 C CA . THR A 1 101 ? 11.465 -2.106 -2.810 1.00 95.44 101 THR A CA 1
ATOM 807 C C . THR A 1 101 ? 11.753 -1.410 -4.137 1.00 95.44 101 THR A C 1
ATOM 809 O O . THR A 1 101 ? 10.894 -1.371 -5.023 1.00 95.44 101 THR A O 1
ATOM 812 N N . SER A 1 102 ? 12.944 -0.829 -4.275 1.00 93.50 102 SER A N 1
ATOM 813 C CA . SER A 1 102 ? 13.347 -0.193 -5.530 1.00 93.50 102 SER A CA 1
ATOM 814 C C . SER A 1 102 ? 13.551 -1.237 -6.628 1.00 93.50 102 SER A C 1
ATOM 816 O O . SER A 1 102 ? 13.967 -2.369 -6.364 1.00 93.50 102 SER A O 1
ATOM 818 N N . VAL A 1 103 ? 13.293 -0.858 -7.883 1.00 92.81 103 VAL A N 1
ATOM 819 C CA . VAL A 1 103 ? 13.543 -1.745 -9.034 1.00 92.81 103 VAL A CA 1
ATOM 820 C C . VAL A 1 103 ? 15.010 -2.184 -9.094 1.00 92.81 103 VAL A C 1
ATOM 822 O O . VAL A 1 103 ? 15.281 -3.345 -9.396 1.00 92.81 103 VAL A O 1
ATOM 825 N N . ASP A 1 104 ? 15.950 -1.297 -8.765 1.00 91.25 104 ASP A N 1
ATOM 826 C CA . ASP A 1 104 ? 17.383 -1.607 -8.793 1.00 91.25 104 ASP A CA 1
ATOM 827 C C . ASP A 1 104 ? 17.771 -2.622 -7.715 1.00 91.25 104 ASP A C 1
ATOM 829 O O . ASP A 1 104 ? 18.465 -3.596 -8.013 1.00 91.25 104 ASP A O 1
ATOM 833 N N . SER A 1 105 ? 17.267 -2.459 -6.484 1.00 89.81 105 SER A N 1
ATOM 834 C CA . SER A 1 105 ? 17.499 -3.440 -5.418 1.00 89.81 105 SER A CA 1
ATOM 835 C C . SER A 1 105 ? 16.901 -4.793 -5.791 1.00 89.81 105 SER A C 1
ATOM 837 O O . SER A 1 105 ? 17.579 -5.815 -5.674 1.00 89.81 105 SER A O 1
ATOM 839 N N . TYR A 1 106 ? 15.667 -4.797 -6.307 1.00 90.50 106 TYR A N 1
ATOM 840 C CA . TYR A 1 106 ? 14.992 -6.013 -6.753 1.00 90.50 106 TYR A CA 1
ATOM 841 C C . TYR A 1 106 ? 15.778 -6.738 -7.852 1.00 90.50 106 TYR A C 1
ATOM 843 O O . TYR A 1 106 ? 15.963 -7.950 -7.771 1.00 90.50 106 TYR A O 1
ATOM 851 N N . LYS A 1 107 ? 16.288 -6.012 -8.856 1.00 90.31 107 LYS A N 1
ATOM 852 C CA . LYS A 1 107 ? 17.107 -6.591 -9.932 1.00 90.31 107 LYS A CA 1
ATOM 853 C C . LYS A 1 107 ? 18.430 -7.158 -9.419 1.00 90.31 107 LYS A C 1
ATOM 855 O O . LYS A 1 107 ? 18.866 -8.197 -9.904 1.00 90.31 107 LYS A O 1
ATOM 860 N N . ALA A 1 108 ? 19.068 -6.483 -8.463 1.00 91.50 108 ALA A N 1
ATOM 861 C CA . ALA A 1 108 ? 20.374 -6.882 -7.950 1.00 91.50 108 ALA A CA 1
ATOM 862 C C . ALA A 1 108 ? 20.309 -8.087 -6.998 1.00 91.50 108 ALA A C 1
ATOM 864 O O . ALA A 1 108 ? 21.192 -8.943 -7.027 1.00 91.50 108 ALA A O 1
ATOM 865 N N . LEU A 1 109 ? 19.292 -8.149 -6.134 1.00 88.88 109 LEU A N 1
ATOM 866 C CA . LEU A 1 109 ? 19.262 -9.086 -5.003 1.00 88.88 109 LEU A CA 1
ATOM 867 C C . LEU A 1 109 ? 18.070 -10.053 -5.031 1.00 88.88 109 LEU A C 1
ATOM 869 O O . LEU A 1 109 ? 18.117 -11.094 -4.369 1.00 88.88 109 LEU A O 1
ATOM 873 N N . GLY A 1 110 ? 17.024 -9.740 -5.797 1.00 87.00 110 GLY A N 1
ATOM 874 C CA . GLY A 1 110 ? 15.722 -10.390 -5.694 1.00 87.00 110 GLY A CA 1
ATOM 875 C C . GLY A 1 110 ? 14.973 -9.991 -4.418 1.00 87.00 110 GLY A C 1
ATOM 876 O O . GLY A 1 110 ? 15.555 -9.527 -3.438 1.00 87.00 110 GLY A O 1
ATOM 877 N N . PHE A 1 111 ? 13.657 -10.206 -4.403 1.00 80.56 111 PHE A N 1
ATOM 878 C CA . PHE A 1 111 ? 12.798 -9.698 -3.328 1.00 80.56 111 PHE A CA 1
ATOM 879 C C . PHE A 1 111 ? 13.125 -10.261 -1.937 1.00 80.56 111 PHE A C 1
ATOM 881 O O . PHE A 1 111 ? 13.110 -9.521 -0.960 1.00 80.56 111 PHE A O 1
ATOM 888 N N . ASP A 1 112 ? 13.486 -11.545 -1.844 1.00 80.75 112 ASP A N 1
ATOM 889 C CA . ASP A 1 112 ? 13.779 -12.207 -0.562 1.00 80.75 112 ASP A CA 1
ATOM 890 C C . ASP A 1 112 ? 14.999 -11.616 0.165 1.00 80.75 112 ASP A C 1
ATOM 892 O O . ASP A 1 112 ? 15.164 -11.810 1.371 1.00 80.75 112 ASP A O 1
ATOM 896 N N . LYS A 1 113 ? 15.876 -10.921 -0.570 1.00 83.31 113 LYS A N 1
ATOM 897 C CA . LYS A 1 113 ? 17.119 -10.336 -0.051 1.00 83.31 113 LYS A CA 1
ATOM 898 C C . LYS A 1 113 ? 17.116 -8.808 -0.082 1.00 83.31 113 LYS A C 1
ATOM 900 O O . LYS A 1 113 ? 17.941 -8.199 0.597 1.00 83.31 113 LYS A O 1
ATOM 905 N N . SER A 1 114 ? 16.222 -8.189 -0.851 1.00 87.00 114 SER A N 1
ATOM 906 C CA . SER A 1 114 ? 16.060 -6.739 -0.890 1.00 87.00 114 SER A CA 1
ATOM 907 C C . SER A 1 114 ? 15.345 -6.233 0.365 1.00 87.00 114 SER A C 1
ATOM 909 O O . SER A 1 114 ? 14.223 -6.663 0.646 1.00 87.00 114 SER A O 1
ATOM 911 N N . PRO A 1 115 ? 15.928 -5.279 1.112 1.00 88.56 115 PRO A N 1
ATOM 912 C CA . PRO A 1 115 ? 15.192 -4.615 2.173 1.00 88.56 115 PRO A CA 1
ATOM 913 C C . PRO A 1 115 ? 14.051 -3.778 1.562 1.00 88.56 115 PRO A C 1
ATOM 915 O O . PRO A 1 115 ? 14.252 -3.089 0.554 1.00 88.56 115 PRO A O 1
ATOM 918 N N . PRO A 1 116 ? 12.841 -3.804 2.139 1.00 93.94 116 PRO A N 1
ATOM 919 C CA . PRO A 1 116 ? 11.773 -2.918 1.766 1.00 93.94 116 PRO A CA 1
ATOM 920 C C . PRO A 1 116 ? 12.099 -1.516 2.249 1.00 93.94 116 PRO A C 1
ATOM 922 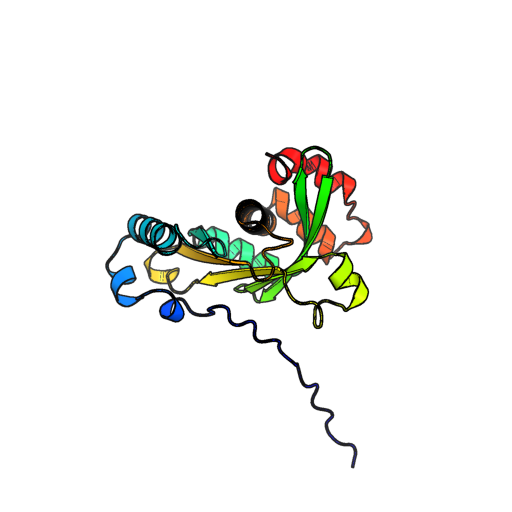O O . PRO A 1 116 ? 12.762 -1.311 3.269 1.00 93.94 116 PRO A O 1
ATOM 925 N N . TYR A 1 117 ? 11.619 -0.549 1.490 1.00 95.62 117 TYR A N 1
ATOM 926 C CA . TYR A 1 117 ? 11.728 0.874 1.773 1.00 95.62 117 TYR A CA 1
ATOM 927 C C . TYR A 1 117 ? 10.434 1.389 2.409 1.00 95.62 117 TYR A C 1
ATOM 929 O O . TYR A 1 117 ? 10.433 2.403 3.107 1.00 95.62 117 TYR A O 1
ATOM 937 N N . PHE A 1 118 ? 9.338 0.670 2.164 1.00 97.50 118 PHE A N 1
ATOM 938 C CA . PHE A 1 118 ? 8.015 0.930 2.695 1.00 97.50 118 PHE A CA 1
ATOM 939 C C . PHE A 1 118 ? 7.261 -0.393 2.868 1.00 97.50 118 PHE A C 1
ATOM 941 O O . PHE A 1 118 ? 7.445 -1.326 2.080 1.00 97.50 118 PHE A O 1
ATOM 948 N N . ILE A 1 119 ? 6.438 -0.492 3.908 1.00 98.12 119 ILE A N 1
ATOM 949 C CA . ILE A 1 119 ? 5.648 -1.686 4.218 1.00 98.12 119 ILE A CA 1
ATOM 950 C C . ILE A 1 119 ? 4.217 -1.265 4.528 1.00 98.12 119 ILE A C 1
ATOM 952 O O . ILE A 1 119 ? 4.011 -0.414 5.385 1.00 98.12 119 ILE A O 1
ATOM 956 N N . LEU A 1 120 ? 3.234 -1.881 3.871 1.00 98.38 120 LEU A N 1
ATOM 957 C CA . LEU A 1 120 ? 1.819 -1.734 4.208 1.00 98.38 120 LEU A CA 1
ATOM 958 C C . LEU A 1 120 ? 1.340 -2.909 5.053 1.00 98.38 120 LEU A C 1
ATOM 960 O O . LEU A 1 120 ? 1.599 -4.062 4.703 1.00 98.38 120 LEU A O 1
ATOM 964 N N . THR A 1 121 ? 0.571 -2.600 6.093 1.00 98.56 121 THR A N 1
ATOM 965 C CA . THR A 1 121 ? -0.165 -3.558 6.920 1.00 98.56 121 THR A CA 1
ATOM 966 C C . THR A 1 121 ? -1.653 -3.208 6.936 1.00 98.56 121 THR A C 1
ATOM 968 O O . THR A 1 121 ? -2.030 -2.062 7.197 1.00 98.56 121 THR A O 1
ATOM 971 N N . PHE A 1 122 ? -2.497 -4.212 6.697 1.00 98.56 122 PHE A N 1
ATOM 972 C CA . PHE A 1 122 ? -3.956 -4.119 6.759 1.00 98.56 122 PHE A CA 1
ATOM 973 C C . PHE A 1 122 ? -4.476 -4.845 8.008 1.00 98.56 122 PHE A C 1
ATOM 975 O O . PHE A 1 122 ? -4.352 -6.065 8.131 1.00 98.56 122 PHE A O 1
ATOM 982 N N . PHE A 1 123 ? -5.064 -4.084 8.929 1.00 98.44 123 PHE A N 1
ATOM 983 C CA . PHE A 1 123 ? -5.672 -4.563 10.169 1.00 98.44 123 PHE A CA 1
ATOM 984 C C . PHE A 1 123 ? -7.175 -4.778 9.965 1.00 98.44 123 PHE A C 1
ATOM 986 O O . PHE A 1 123 ? -7.972 -3.833 9.988 1.00 98.44 123 PHE A O 1
ATOM 993 N N . ASP A 1 124 ? -7.558 -6.028 9.717 1.00 97.50 124 ASP A N 1
ATOM 994 C CA . ASP A 1 124 ? -8.925 -6.461 9.411 1.00 97.50 124 ASP A CA 1
ATOM 995 C C . ASP A 1 124 ? -9.732 -6.884 10.651 1.00 97.50 124 ASP A C 1
ATOM 997 O O . ASP A 1 124 ? -10.887 -7.297 10.538 1.00 97.50 124 ASP A O 1
ATOM 1001 N N . GLU A 1 125 ? -9.165 -6.753 11.852 1.00 97.75 125 GLU A N 1
ATOM 1002 C CA . GLU A 1 125 ? -9.783 -7.205 13.101 1.00 97.75 125 GLU A CA 1
ATOM 1003 C C . GLU A 1 125 ? -11.122 -6.507 13.404 1.00 97.75 125 GLU A C 1
ATOM 1005 O O . GLU A 1 125 ? -11.948 -7.041 14.145 1.00 97.75 125 GLU A O 1
ATOM 1010 N N . LEU A 1 126 ? -11.362 -5.331 12.814 1.00 97.81 126 LEU A N 1
ATOM 1011 C CA . LEU A 1 126 ? -12.585 -4.546 12.996 1.00 97.81 126 LEU A CA 1
ATOM 1012 C C . LEU A 1 126 ? -13.655 -4.798 11.922 1.00 97.81 126 LEU A C 1
ATOM 1014 O O . LEU A 1 126 ? -14.761 -4.272 12.047 1.00 97.81 126 LEU A O 1
ATOM 1018 N N . VAL A 1 127 ? -13.388 -5.630 10.909 1.00 97.56 127 VAL A N 1
ATOM 1019 C CA . VAL A 1 127 ? -14.303 -5.843 9.773 1.00 97.56 127 VAL A CA 1
ATOM 1020 C C . VAL A 1 127 ? -15.686 -6.295 10.233 1.00 97.56 127 VAL A C 1
ATOM 1022 O O . VAL A 1 127 ? -16.681 -5.664 9.888 1.00 97.56 127 VAL A O 1
ATOM 1025 N N . LYS A 1 128 ? -15.762 -7.341 11.066 1.00 96.75 128 LYS A N 1
ATOM 1026 C CA . LYS A 1 128 ? -17.047 -7.940 11.469 1.00 96.75 1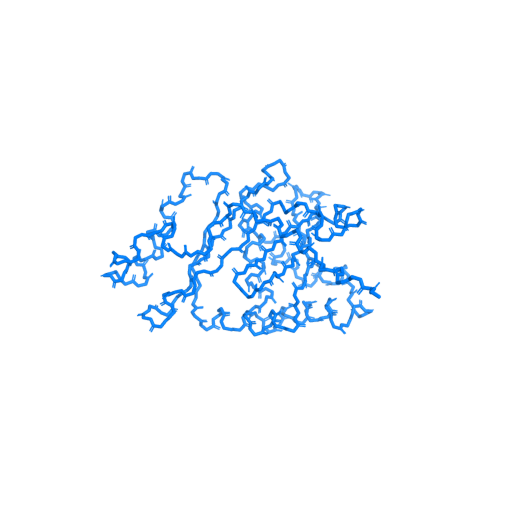28 LYS A CA 1
ATOM 1027 C C . LYS A 1 128 ? -17.948 -6.988 12.257 1.00 96.75 128 LYS A C 1
ATOM 1029 O O . LYS A 1 128 ? -19.161 -7.085 12.144 1.00 96.75 128 LYS A O 1
ATOM 1034 N N . GLN A 1 129 ? -17.368 -6.117 13.084 1.00 96.81 129 GLN A N 1
ATOM 1035 C CA . GLN A 1 129 ? -18.138 -5.286 14.019 1.00 96.81 129 GLN A CA 1
ATOM 1036 C C . GLN A 1 129 ? -18.273 -3.831 13.576 1.00 96.81 129 GLN A C 1
ATOM 1038 O O . GLN A 1 129 ? -19.213 -3.156 13.986 1.00 96.81 129 GLN A O 1
ATOM 1043 N N . LYS A 1 130 ? -17.324 -3.328 12.781 1.00 97.81 130 LYS A N 1
ATOM 1044 C CA . LYS A 1 130 ? -17.246 -1.915 12.389 1.00 97.81 130 LYS A CA 1
ATOM 1045 C C . LYS A 1 130 ? -17.240 -1.710 10.874 1.00 97.81 130 LYS A C 1
ATOM 1047 O O . LYS A 1 130 ? -17.311 -0.566 10.439 1.00 97.81 130 LYS A O 1
ATOM 1052 N N . GLY A 1 131 ? -17.150 -2.779 10.076 1.00 98.19 131 GLY A N 1
ATOM 1053 C CA . GLY A 1 131 ? -17.182 -2.700 8.612 1.00 98.19 131 GLY A CA 1
ATOM 1054 C C . GLY A 1 131 ? -15.981 -1.979 7.996 1.00 98.19 131 GLY A C 1
ATOM 1055 O O . GLY A 1 131 ? -16.068 -1.514 6.861 1.00 98.19 131 GLY A O 1
ATOM 1056 N N . ILE A 1 132 ? -14.872 -1.863 8.732 1.00 98.62 132 ILE A N 1
ATOM 1057 C CA . ILE A 1 132 ? -13.680 -1.115 8.320 1.00 98.62 132 ILE A CA 1
ATOM 1058 C C . ILE A 1 132 ? -12.398 -1.913 8.549 1.00 98.62 132 ILE A C 1
ATOM 1060 O O . ILE A 1 132 ? -12.329 -2.774 9.427 1.00 98.62 132 ILE A O 1
ATOM 1064 N N . VAL A 1 133 ? -11.379 -1.562 7.772 1.00 98.69 133 VAL A N 1
ATOM 1065 C CA . VAL A 1 133 ? -9.995 -2.020 7.900 1.00 98.69 133 VAL A CA 1
ATOM 1066 C C . VAL A 1 133 ? -9.120 -0.804 8.154 1.00 98.69 133 VAL A C 1
ATOM 1068 O O . VAL A 1 133 ? -9.209 0.199 7.439 1.00 98.69 133 VAL A O 1
ATOM 1071 N N . LEU A 1 134 ? -8.265 -0.893 9.168 1.00 98.75 134 LEU A N 1
ATOM 1072 C CA . LEU A 1 134 ? -7.268 0.135 9.442 1.00 98.75 134 LEU A CA 1
ATOM 1073 C C . LEU A 1 134 ? -5.999 -0.199 8.669 1.00 98.75 134 LEU A C 1
ATOM 1075 O O . LEU A 1 134 ? -5.500 -1.318 8.737 1.00 98.75 134 LEU A O 1
ATOM 1079 N N . VAL A 1 135 ? -5.474 0.764 7.923 1.00 98.69 135 VAL A N 1
ATOM 1080 C CA . VAL A 1 135 ? -4.267 0.578 7.116 1.00 98.69 135 VAL A CA 1
ATOM 1081 C C . VAL A 1 135 ? -3.161 1.440 7.697 1.00 98.69 135 VAL A C 1
ATOM 1083 O O . VAL A 1 135 ? -3.375 2.622 7.993 1.00 98.69 135 VAL A O 1
ATOM 1086 N N . ARG A 1 136 ? -1.982 0.843 7.858 1.00 98.50 136 ARG A N 1
ATOM 1087 C CA . ARG A 1 136 ? -0.751 1.526 8.255 1.00 98.50 136 ARG A CA 1
ATOM 1088 C C . ARG A 1 136 ? 0.325 1.262 7.221 1.00 98.50 136 ARG A C 1
ATOM 1090 O O . ARG A 1 136 ? 0.502 0.127 6.793 1.00 98.50 136 ARG A O 1
ATOM 1097 N N . GLY A 1 137 ? 1.043 2.309 6.858 1.00 98.38 137 GLY A N 1
ATOM 1098 C CA . GLY A 1 137 ? 2.277 2.221 6.107 1.00 98.38 137 GLY A CA 1
ATOM 1099 C C . GLY A 1 137 ? 3.458 2.649 6.965 1.00 98.38 137 GLY A C 1
ATOM 1100 O O . GLY A 1 137 ? 3.432 3.750 7.509 1.00 98.38 137 GLY A O 1
ATOM 1101 N N . ASP A 1 138 ? 4.482 1.811 7.057 1.00 98.25 138 ASP A N 1
ATOM 1102 C CA . ASP A 1 138 ? 5.725 2.070 7.780 1.00 98.25 138 ASP A CA 1
ATOM 1103 C C . ASP A 1 138 ? 6.865 2.335 6.790 1.00 98.25 138 ASP A C 1
ATOM 1105 O O . ASP A 1 138 ? 7.160 1.512 5.919 1.00 98.25 138 ASP A O 1
ATOM 1109 N N . ILE A 1 139 ? 7.508 3.495 6.917 1.00 97.50 139 ILE A N 1
ATOM 1110 C CA . ILE A 1 139 ? 8.641 3.922 6.093 1.00 97.50 139 ILE A CA 1
ATOM 1111 C C . ILE A 1 139 ? 9.925 3.415 6.740 1.00 97.50 139 ILE A C 1
ATOM 1113 O O . ILE A 1 139 ? 10.362 3.911 7.776 1.00 97.50 139 ILE A O 1
ATOM 1117 N N . THR A 1 140 ? 10.555 2.433 6.108 1.00 95.88 140 THR A N 1
ATOM 1118 C CA . THR A 1 140 ? 11.799 1.817 6.588 1.00 95.88 140 THR A CA 1
ATOM 1119 C C . THR A 1 140 ? 13.041 2.438 5.953 1.00 95.88 140 THR A C 1
ATOM 1121 O O . THR A 1 140 ? 14.131 2.319 6.508 1.00 95.88 140 THR A O 1
ATOM 1124 N N . ASN A 1 141 ? 12.889 3.135 4.821 1.00 94.00 141 ASN A N 1
ATOM 1125 C CA . ASN A 1 141 ? 13.960 3.888 4.174 1.00 94.00 141 ASN A CA 1
ATOM 1126 C C . ASN A 1 141 ? 13.518 5.334 3.858 1.00 94.00 141 ASN A C 1
ATOM 1128 O O . ASN A 1 141 ? 13.128 5.633 2.724 1.00 94.00 141 ASN A O 1
ATOM 1132 N N . PRO A 1 142 ? 13.594 6.252 4.841 1.00 92.88 142 PRO A N 1
ATOM 1133 C CA . PRO A 1 142 ? 13.139 7.634 4.684 1.00 92.88 142 PRO A CA 1
ATOM 1134 C C . PRO A 1 142 ? 14.024 8.486 3.763 1.00 92.88 142 PRO A 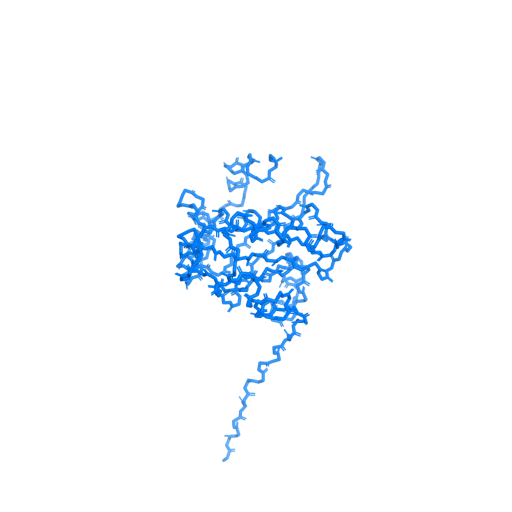C 1
ATOM 1136 O O . PRO A 1 142 ? 13.646 9.608 3.436 1.00 92.88 142 PRO A O 1
ATOM 1139 N N . LYS A 1 143 ? 15.200 7.985 3.349 1.00 91.06 143 LYS A N 1
ATOM 1140 C CA . LYS A 1 143 ? 16.055 8.674 2.369 1.00 91.06 143 LYS A CA 1
ATOM 1141 C C . LYS A 1 143 ? 15.439 8.640 0.974 1.00 91.06 143 LYS A C 1
ATOM 1143 O O . LYS A 1 143 ? 15.502 9.635 0.262 1.00 91.06 143 LYS A O 1
ATOM 1148 N N . ASP A 1 144 ? 14.832 7.510 0.619 1.00 90.25 144 ASP A N 1
ATOM 1149 C CA . ASP A 1 144 ? 14.272 7.283 -0.713 1.00 90.25 144 ASP A CA 1
ATOM 1150 C C . ASP A 1 144 ? 12.750 7.470 -0.736 1.00 90.25 144 ASP A C 1
ATOM 1152 O O . ASP A 1 144 ? 12.196 7.963 -1.721 1.00 90.25 144 ASP A O 1
ATOM 1156 N N . VAL A 1 145 ? 12.056 7.126 0.355 1.00 94.31 145 VAL A N 1
ATOM 1157 C CA . VAL A 1 145 ? 10.596 7.234 0.459 1.00 94.31 145 VAL A CA 1
ATOM 1158 C C . VAL A 1 145 ? 10.222 8.294 1.491 1.00 94.31 145 VAL A C 1
ATOM 1160 O O . VAL A 1 145 ? 10.278 8.069 2.696 1.00 94.31 145 VAL A O 1
ATOM 1163 N N . SER A 1 146 ? 9.797 9.461 1.010 1.00 94.44 146 SER A N 1
ATOM 1164 C CA . SER A 1 146 ? 9.224 10.515 1.851 1.00 94.44 146 SER A CA 1
ATOM 1165 C C . SER A 1 146 ? 7.799 10.166 2.303 1.00 94.44 146 SER A C 1
ATOM 1167 O O . SER A 1 146 ? 7.120 9.347 1.679 1.00 94.44 146 SER A O 1
ATOM 1169 N N . LYS A 1 147 ? 7.296 10.833 3.352 1.00 95.62 147 LYS A N 1
ATOM 1170 C CA . LYS A 1 147 ? 5.914 10.647 3.831 1.00 95.62 147 LYS A CA 1
ATOM 1171 C C . LYS A 1 147 ? 4.847 10.884 2.743 1.00 95.62 147 LYS A C 1
ATOM 1173 O O . LYS A 1 147 ? 3.999 10.009 2.583 1.00 95.62 147 LYS A O 1
ATOM 1178 N N . PRO A 1 148 ? 4.905 11.957 1.925 1.00 94.75 148 PRO A N 1
ATOM 1179 C CA . PRO A 1 148 ? 3.963 12.132 0.814 1.00 94.75 148 PRO A CA 1
ATOM 1180 C C . PRO A 1 148 ? 4.024 10.998 -0.219 1.00 94.75 148 PRO A C 1
ATOM 1182 O O . PRO A 1 148 ? 2.992 10.533 -0.702 1.00 94.75 148 PRO A O 1
ATOM 1185 N N . ASN A 1 149 ? 5.225 10.501 -0.528 1.00 94.75 149 ASN A N 1
ATOM 1186 C CA . ASN A 1 149 ? 5.391 9.390 -1.464 1.00 94.75 149 ASN A CA 1
ATOM 1187 C C . ASN A 1 149 ? 4.864 8.071 -0.885 1.00 94.75 149 ASN A C 1
ATOM 1189 O O . ASN A 1 149 ? 4.252 7.293 -1.613 1.00 94.75 149 ASN A O 1
ATOM 1193 N N . ALA A 1 150 ? 5.025 7.840 0.419 1.00 97.06 150 ALA A N 1
ATOM 1194 C CA . ALA A 1 150 ? 4.426 6.707 1.118 1.00 97.06 150 ALA A CA 1
ATOM 1195 C C . ALA A 1 150 ? 2.888 6.757 1.103 1.00 97.06 150 ALA A C 1
ATOM 1197 O O . ALA A 1 150 ? 2.244 5.745 0.824 1.00 97.06 150 ALA A O 1
ATOM 1198 N N . GLU A 1 151 ? 2.282 7.929 1.332 1.00 96.69 151 GLU A N 1
ATOM 1199 C CA . GLU A 1 151 ? 0.826 8.112 1.202 1.00 96.69 151 GLU A CA 1
ATOM 1200 C C . GLU A 1 151 ? 0.358 7.811 -0.224 1.00 96.69 151 GLU A C 1
ATOM 1202 O O . GLU A 1 151 ? -0.637 7.112 -0.427 1.00 96.69 151 GLU A O 1
ATOM 1207 N N . ARG A 1 152 ? 1.113 8.271 -1.226 1.00 96.12 152 ARG A N 1
ATOM 1208 C CA . ARG A 1 152 ? 0.810 8.018 -2.635 1.00 96.12 152 ARG A CA 1
ATOM 1209 C C . ARG A 1 152 ? 0.908 6.537 -2.993 1.00 96.12 152 ARG A C 1
ATOM 1211 O O . ARG A 1 152 ? -0.010 6.005 -3.612 1.00 96.12 152 ARG A O 1
ATOM 1218 N N . LEU A 1 153 ? 1.971 5.856 -2.565 1.00 97.56 153 LEU A N 1
ATOM 1219 C CA . LEU A 1 153 ? 2.135 4.408 -2.719 1.00 97.56 153 LEU A CA 1
ATOM 1220 C C . LEU A 1 153 ? 0.974 3.636 -2.086 1.00 97.56 153 LEU A C 1
ATOM 1222 O O . LEU A 1 153 ? 0.427 2.730 -2.718 1.00 97.56 153 LEU A O 1
ATOM 1226 N N . MET A 1 154 ? 0.588 4.006 -0.862 1.00 98.44 154 MET A N 1
ATOM 1227 C CA . MET A 1 154 ? -0.541 3.409 -0.149 1.00 98.44 154 MET A CA 1
ATOM 1228 C C . MET A 1 154 ? -1.838 3.562 -0.945 1.00 98.44 154 MET A C 1
ATOM 1230 O O . MET A 1 154 ? -2.504 2.569 -1.231 1.00 98.44 154 MET A O 1
ATOM 1234 N N . ASN A 1 155 ? -2.162 4.787 -1.360 1.00 97.50 155 ASN A N 1
ATOM 1235 C CA . ASN A 1 155 ? -3.394 5.082 -2.085 1.00 97.50 155 ASN A CA 1
ATOM 1236 C C . ASN A 1 155 ? -3.437 4.395 -3.453 1.00 97.50 155 ASN A C 1
ATOM 1238 O O . ASN A 1 155 ? -4.441 3.768 -3.781 1.00 97.50 155 ASN A O 1
ATOM 1242 N N . MET A 1 156 ? -2.346 4.448 -4.225 1.00 97.75 156 MET A N 1
ATOM 1243 C CA . MET A 1 156 ? -2.259 3.747 -5.508 1.00 97.75 156 MET A CA 1
ATOM 1244 C C . MET A 1 156 ? -2.426 2.241 -5.322 1.00 97.75 156 MET A C 1
ATOM 1246 O O . MET A 1 156 ? -3.207 1.631 -6.040 1.00 97.75 156 MET A O 1
ATOM 1250 N N . THR A 1 157 ? -1.756 1.634 -4.341 1.00 98.50 157 THR A N 1
ATOM 1251 C CA . THR A 1 157 ? -1.881 0.190 -4.084 1.00 98.50 157 THR A CA 1
ATOM 1252 C C . THR A 1 157 ? -3.320 -0.188 -3.759 1.00 98.50 157 THR A C 1
ATOM 1254 O O . THR A 1 157 ? -3.850 -1.131 -4.338 1.00 98.50 157 THR A O 1
ATOM 1257 N N . ILE A 1 158 ? -3.981 0.581 -2.891 1.00 98.56 158 ILE A N 1
ATOM 1258 C CA . ILE A 1 158 ? -5.391 0.364 -2.561 1.00 98.56 158 ILE A CA 1
ATOM 1259 C C . ILE A 1 158 ? -6.250 0.475 -3.829 1.00 98.56 158 ILE A C 1
ATOM 1261 O O . ILE A 1 158 ? -7.024 -0.435 -4.112 1.00 98.56 158 ILE A O 1
ATOM 1265 N N . GLN A 1 159 ? -6.082 1.526 -4.635 1.00 97.69 159 GLN A N 1
ATOM 1266 C CA . GLN A 1 159 ? -6.892 1.754 -5.837 1.00 97.69 159 GLN A CA 1
ATOM 1267 C C . GLN A 1 159 ? -6.664 0.683 -6.911 1.00 97.69 159 GLN A C 1
ATOM 1269 O O . GLN A 1 159 ? -7.619 0.058 -7.363 1.00 97.69 159 GLN A O 1
ATOM 1274 N N . PHE A 1 160 ? -5.409 0.414 -7.280 1.00 98.50 160 PHE A N 1
ATOM 1275 C CA . PHE A 1 160 ? -5.065 -0.545 -8.334 1.00 98.50 160 PHE A CA 1
ATOM 1276 C C . PHE A 1 160 ? -5.500 -1.971 -8.017 1.00 98.50 160 PHE A C 1
ATOM 1278 O O . PHE A 1 160 ? -5.792 -2.727 -8.936 1.00 98.50 160 PHE A O 1
ATOM 1285 N N . TYR A 1 161 ? -5.556 -2.346 -6.742 1.00 98.56 161 TYR A N 1
ATOM 1286 C CA . TYR A 1 161 ? -5.992 -3.681 -6.354 1.00 98.56 161 TYR A CA 1
ATOM 1287 C C . TYR A 1 161 ? -7.483 -3.779 -6.026 1.00 98.56 161 TYR A C 1
ATOM 1289 O O . TYR A 1 161 ? -7.974 -4.897 -5.925 1.00 98.56 161 TYR A O 1
ATOM 1297 N N . SER A 1 162 ? -8.216 -2.673 -5.870 1.00 97.44 162 SER A N 1
ATOM 1298 C CA . SER A 1 162 ? -9.646 -2.712 -5.514 1.00 97.44 162 SER A CA 1
ATOM 1299 C C . SER A 1 162 ? -10.598 -2.223 -6.607 1.00 97.44 162 SER A C 1
ATOM 1301 O O . SER A 1 162 ? -11.756 -2.628 -6.611 1.00 97.44 162 SER A O 1
ATOM 1303 N N . ASP A 1 163 ? -10.138 -1.404 -7.555 1.00 97.00 163 ASP A N 1
ATOM 1304 C CA . ASP A 1 163 ? -10.940 -0.969 -8.702 1.00 97.00 163 ASP A CA 1
ATOM 1305 C C . ASP A 1 163 ? -10.720 -1.904 -9.899 1.00 97.00 163 ASP A C 1
ATOM 1307 O O . ASP A 1 163 ? -9.589 -2.111 -10.338 1.00 97.00 163 ASP A O 1
ATOM 1311 N N . ILE A 1 164 ? -11.796 -2.446 -10.474 1.00 91.75 164 ILE A N 1
ATOM 1312 C CA . ILE A 1 164 ? -11.724 -3.401 -11.591 1.00 91.75 164 ILE A CA 1
ATOM 1313 C C . ILE A 1 164 ? -11.103 -2.814 -12.872 1.00 91.75 164 ILE A C 1
ATOM 1315 O O . ILE A 1 164 ? -10.374 -3.507 -13.587 1.00 91.75 164 ILE A O 1
ATOM 1319 N N . ASN A 1 165 ? -11.324 -1.527 -13.153 1.00 95.25 165 ASN A N 1
ATOM 1320 C CA . ASN A 1 165 ? -10.759 -0.839 -14.315 1.00 95.25 165 ASN A CA 1
ATOM 1321 C C . ASN A 1 165 ? -9.260 -0.584 -14.153 1.00 95.25 165 ASN A C 1
ATOM 1323 O O . ASN A 1 165 ? -8.542 -0.456 -15.150 1.00 95.25 165 ASN A O 1
ATOM 1327 N N . LEU A 1 166 ? -8.776 -0.507 -12.915 1.00 97.75 166 LEU A N 1
ATOM 1328 C CA . LEU A 1 166 ? -7.360 -0.337 -12.608 1.00 97.75 166 LEU A CA 1
ATOM 1329 C C . LEU A 1 166 ? -6.653 -1.684 -12.443 1.00 97.75 166 LEU A C 1
ATOM 1331 O O . LEU A 1 166 ? -5.535 -1.850 -12.937 1.00 97.75 166 LEU A O 1
ATOM 1335 N N . TYR A 1 167 ? -7.329 -2.670 -11.854 1.00 98.12 167 TYR A N 1
ATOM 1336 C CA . TYR A 1 167 ? -6.793 -4.004 -11.597 1.00 98.12 167 TYR A CA 1
ATOM 1337 C C . TYR A 1 167 ? -6.338 -4.723 -12.865 1.00 98.12 167 TYR A C 1
ATOM 1339 O O . TYR A 1 167 ? -5.362 -5.464 -12.827 1.00 98.12 167 TYR A O 1
ATOM 1347 N N . ARG A 1 168 ? -6.930 -4.423 -14.027 1.00 97.25 168 ARG A N 1
ATOM 1348 C CA . ARG A 1 168 ? -6.452 -4.934 -15.325 1.00 97.25 168 ARG A CA 1
ATOM 1349 C C . ARG A 1 168 ? -4.960 -4.682 -15.590 1.00 97.25 168 ARG A C 1
ATOM 1351 O O . ARG A 1 168 ? -4.379 -5.394 -16.406 1.00 97.25 168 ARG A O 1
ATOM 1358 N N . TRP A 1 169 ? -4.354 -3.655 -14.986 1.00 98.12 169 TRP A N 1
ATOM 1359 C CA . TRP A 1 169 ? -2.915 -3.390 -15.092 1.00 98.12 169 TRP A CA 1
ATOM 1360 C C . TRP A 1 169 ? -2.104 -4.301 -14.181 1.00 98.12 169 TRP A C 1
ATOM 1362 O O . TRP A 1 169 ? -1.085 -4.840 -14.607 1.00 98.12 169 TRP A O 1
ATOM 1372 N N . VAL A 1 170 ? -2.589 -4.514 -12.959 1.00 98.44 170 VAL A N 1
ATOM 1373 C CA . VAL A 1 170 ? -1.997 -5.439 -11.990 1.00 98.44 170 VAL A CA 1
ATOM 1374 C C . VAL A 1 170 ? -2.068 -6.869 -12.522 1.00 98.44 170 VAL A C 1
ATOM 1376 O O . VAL A 1 170 ? -1.052 -7.558 -12.568 1.00 98.44 170 VAL A O 1
ATOM 1379 N N . ASP A 1 171 ? -3.234 -7.302 -12.996 1.00 98.00 171 ASP A N 1
ATOM 1380 C CA . ASP A 1 171 ? -3.410 -8.626 -13.588 1.00 98.00 171 ASP A CA 1
ATOM 1381 C C . ASP A 1 171 ? -2.496 -8.822 -14.804 1.00 98.00 171 ASP A C 1
ATOM 1383 O O . ASP A 1 171 ? -1.762 -9.808 -14.864 1.00 98.00 171 ASP A O 1
ATOM 1387 N N . ARG A 1 172 ? -2.443 -7.848 -15.729 1.00 97.50 172 ARG A N 1
ATOM 1388 C CA . ARG A 1 172 ? -1.515 -7.912 -16.869 1.00 97.50 172 ARG A CA 1
ATOM 1389 C C . ARG A 1 172 ? -0.064 -8.034 -16.422 1.00 97.50 172 ARG A C 1
ATOM 1391 O O . ARG A 1 172 ? 0.654 -8.873 -16.949 1.00 97.50 172 ARG A O 1
ATOM 1398 N N . PHE A 1 173 ? 0.357 -7.268 -15.420 1.00 97.81 173 PHE A N 1
ATOM 1399 C CA . PHE A 1 173 ? 1.718 -7.349 -14.893 1.00 97.81 173 PHE A CA 1
ATOM 1400 C C . PHE A 1 173 ? 2.067 -8.748 -14.350 1.00 97.81 173 PHE A C 1
ATOM 1402 O O . PHE A 1 173 ? 3.173 -9.231 -14.584 1.00 97.81 173 PHE A O 1
ATOM 1409 N N . ASN A 1 174 ? 1.139 -9.418 -13.654 1.00 97.56 174 ASN A N 1
ATOM 1410 C CA . ASN A 1 174 ? 1.405 -10.718 -13.019 1.00 97.56 174 ASN A CA 1
ATOM 1411 C C . ASN A 1 174 ? 1.201 -11.905 -13.960 1.00 97.56 174 ASN A C 1
ATOM 1413 O O . ASN A 1 174 ? 2.022 -12.816 -13.995 1.00 97.56 174 ASN A O 1
ATOM 1417 N N . ASN A 1 175 ? 0.093 -11.904 -14.696 1.00 97.31 175 ASN A N 1
ATOM 1418 C CA . ASN A 1 175 ? -0.423 -13.085 -15.384 1.00 97.31 175 ASN A CA 1
ATOM 1419 C C . ASN A 1 175 ? -0.233 -13.009 -16.903 1.00 97.31 175 ASN A C 1
ATOM 1421 O O . ASN A 1 175 ? -0.277 -14.031 -17.585 1.00 97.31 175 ASN A O 1
ATOM 1425 N N . ARG A 1 176 ? -0.002 -11.806 -17.448 1.00 94.94 176 ARG A N 1
ATOM 1426 C CA . ARG A 1 176 ? 0.136 -11.550 -18.891 1.00 94.94 176 ARG A CA 1
ATOM 1427 C C . ARG A 1 176 ? 1.277 -10.573 -19.167 1.00 94.94 176 ARG A C 1
ATOM 1429 O O . ARG A 1 176 ? 1.119 -9.606 -19.904 1.00 94.94 176 ARG A O 1
ATOM 1436 N N . SER A 1 177 ? 2.441 -10.820 -18.567 1.00 90.44 177 SER A N 1
ATOM 1437 C CA . SER A 1 177 ? 3.562 -9.865 -18.542 1.00 90.44 177 SER A CA 1
ATOM 1438 C C . SER A 1 177 ? 4.038 -9.406 -19.927 1.00 90.44 177 SER A C 1
ATOM 1440 O O . SER A 1 177 ? 4.516 -8.286 -20.059 1.00 90.44 177 SER A O 1
ATOM 1442 N N . ARG A 1 178 ? 3.853 -10.221 -20.977 1.00 94.00 178 ARG A N 1
ATOM 1443 C CA . ARG A 1 178 ? 4.148 -9.850 -22.377 1.00 94.00 178 ARG A CA 1
ATOM 1444 C C . ARG A 1 178 ? 3.218 -8.766 -22.942 1.00 94.00 178 ARG A C 1
ATOM 1446 O O . ARG A 1 178 ? 3.599 -8.075 -23.877 1.00 94.00 178 ARG A O 1
ATOM 1453 N N . GLU A 1 179 ? 2.010 -8.637 -22.398 1.00 94.81 179 GLU A N 1
ATOM 1454 C CA . GLU A 1 179 ? 1.015 -7.619 -22.768 1.00 94.81 179 GLU A CA 1
ATOM 1455 C C . GLU A 1 179 ? 1.139 -6.347 -21.917 1.00 94.81 179 GLU A C 1
ATOM 1457 O O . GLU A 1 179 ? 0.459 -5.352 -22.178 1.00 94.81 179 GLU A O 1
ATOM 1462 N N . PHE A 1 180 ? 1.957 -6.373 -20.863 1.00 96.94 180 PHE A N 1
ATOM 1463 C CA . PHE A 1 180 ? 2.156 -5.217 -20.005 1.00 96.94 180 PHE A CA 1
ATOM 1464 C C . PHE A 1 180 ? 3.201 -4.281 -20.619 1.00 96.94 180 PHE A C 1
ATOM 1466 O O . PHE A 1 180 ? 4.390 -4.592 -20.633 1.00 96.94 180 PHE A O 1
ATOM 1473 N N . GLN A 1 181 ? 2.747 -3.119 -21.084 1.00 96.44 181 GLN A N 1
ATOM 1474 C CA . GLN A 1 181 ? 3.603 -2.013 -21.508 1.00 96.44 181 GLN A CA 1
ATOM 1475 C C . GLN A 1 181 ? 3.580 -0.926 -20.434 1.00 96.44 181 GLN A C 1
ATOM 1477 O O . GLN A 1 181 ? 2.512 -0.437 -20.049 1.00 96.44 181 GLN A O 1
ATOM 1482 N N . PHE A 1 182 ? 4.756 -0.578 -19.912 1.00 94.69 182 PHE A N 1
ATOM 1483 C CA . PHE A 1 182 ? 4.868 0.339 -18.779 1.00 94.69 182 PHE A CA 1
ATOM 1484 C C . PHE A 1 182 ? 4.449 1.763 -19.164 1.00 94.69 182 PHE A C 1
ATOM 1486 O O . PHE A 1 182 ? 3.754 2.440 -18.408 1.00 94.69 182 PHE A O 1
ATOM 1493 N N . GLU A 1 183 ? 4.817 2.196 -20.363 1.00 94.56 183 GLU A N 1
ATOM 1494 C CA . GLU A 1 183 ? 4.514 3.512 -20.914 1.00 94.56 183 GLU A CA 1
ATOM 1495 C C . GLU A 1 183 ? 3.000 3.701 -21.077 1.00 94.56 183 GLU A C 1
ATOM 1497 O O . GLU A 1 183 ? 2.458 4.720 -20.645 1.00 94.56 183 GLU A O 1
ATOM 1502 N N . ASP A 1 184 ? 2.302 2.688 -21.602 1.00 96.38 184 ASP A N 1
ATOM 1503 C CA . ASP A 1 184 ? 0.843 2.700 -21.761 1.00 96.38 184 ASP A CA 1
ATOM 1504 C C . ASP A 1 184 ? 0.126 2.764 -20.413 1.00 96.38 184 ASP A C 1
ATOM 1506 O O . ASP A 1 184 ? -0.863 3.489 -20.257 1.00 96.38 184 ASP A O 1
ATOM 1510 N N . PHE A 1 185 ? 0.631 2.019 -19.426 1.00 96.31 185 PHE A N 1
ATOM 1511 C CA . PHE A 1 185 ? 0.143 2.065 -18.054 1.00 96.31 185 PHE A CA 1
ATOM 1512 C C . PHE A 1 185 ? 0.265 3.481 -17.472 1.00 96.31 185 PHE A C 1
ATOM 1514 O O . PHE A 1 185 ? -0.729 4.047 -17.006 1.00 96.31 185 PHE A O 1
ATOM 1521 N N . VAL A 1 186 ? 1.458 4.081 -17.540 1.00 94.62 186 VAL A N 1
ATOM 1522 C CA . VAL A 1 186 ? 1.711 5.427 -17.005 1.00 94.62 186 VAL A CA 1
ATOM 1523 C C . VAL A 1 186 ? 0.875 6.482 -17.729 1.00 94.62 186 VAL A C 1
ATOM 1525 O O . VAL A 1 186 ? 0.306 7.361 -17.078 1.00 94.62 186 VAL A O 1
ATOM 1528 N N . ALA A 1 187 ? 0.754 6.390 -19.055 1.00 94.56 187 ALA A N 1
ATOM 1529 C CA . ALA A 1 187 ? -0.057 7.305 -19.851 1.00 94.56 187 ALA A CA 1
ATOM 1530 C C . ALA A 1 187 ? -1.548 7.203 -19.492 1.00 94.56 187 ALA A C 1
ATOM 1532 O O . ALA A 1 187 ? -2.193 8.218 -19.223 1.00 94.56 187 ALA A O 1
ATOM 1533 N N . SER A 1 188 ? -2.082 5.981 -19.408 1.00 95.69 188 SER A N 1
ATOM 1534 C CA . SER A 1 188 ? -3.500 5.728 -19.118 1.00 95.69 188 SER A CA 1
ATOM 1535 C C . SER A 1 188 ? -3.899 6.126 -17.697 1.00 95.69 188 SER A C 1
ATOM 1537 O O . SER A 1 188 ? -5.025 6.563 -17.457 1.00 95.69 188 SER A O 1
ATOM 1539 N N . CYS A 1 189 ? -2.982 5.981 -16.741 1.00 94.75 189 CYS A N 1
ATOM 1540 C CA . CYS A 1 189 ? -3.231 6.239 -15.326 1.00 94.75 189 CYS A CA 1
ATOM 1541 C C . CYS A 1 189 ? -2.572 7.533 -14.830 1.00 94.75 189 CYS A C 1
ATOM 1543 O O . CYS A 1 189 ? -2.433 7.722 -13.622 1.00 94.75 189 CYS A O 1
ATOM 1545 N N . ARG A 1 190 ? -2.203 8.456 -15.732 1.00 91.38 190 ARG A N 1
ATOM 1546 C CA . ARG A 1 190 ? -1.462 9.688 -15.406 1.00 91.38 190 ARG A CA 1
ATOM 1547 C C . ARG A 1 190 ? -2.108 10.513 -14.288 1.00 91.38 190 ARG A C 1
ATOM 1549 O O . ARG A 1 190 ? -1.403 11.011 -13.420 1.00 91.38 190 ARG A O 1
ATOM 1556 N N . HIS A 1 191 ? -3.432 10.646 -14.297 1.00 89.88 191 HIS A N 1
ATOM 1557 C CA . HIS A 1 191 ? -4.187 11.405 -13.292 1.00 89.88 191 HIS A CA 1
ATOM 1558 C C . HIS A 1 191 ? -4.166 10.745 -11.904 1.00 89.88 191 HIS A C 1
ATOM 1560 O O . HIS A 1 191 ? -4.205 11.438 -10.900 1.00 89.88 191 HIS A O 1
ATOM 1566 N N . ILE A 1 192 ? -4.032 9.420 -11.830 1.00 90.25 192 ILE A N 1
ATOM 1567 C CA . ILE A 1 192 ? -3.880 8.683 -10.565 1.00 90.25 192 ILE A CA 1
ATOM 1568 C C . ILE A 1 192 ? -2.423 8.761 -10.096 1.00 90.25 192 ILE A C 1
ATOM 1570 O O . ILE A 1 192 ? -2.122 9.018 -8.930 1.00 90.25 192 ILE A O 1
ATOM 1574 N N . ILE A 1 193 ? -1.497 8.573 -11.033 1.00 87.38 193 ILE A N 1
ATOM 1575 C CA . ILE A 1 193 ? -0.060 8.496 -10.773 1.00 87.38 193 ILE A CA 1
ATOM 1576 C C . ILE A 1 193 ? 0.557 9.860 -10.458 1.00 87.38 193 ILE A C 1
ATOM 1578 O O . ILE A 1 193 ? 1.502 9.901 -9.676 1.00 87.38 193 ILE A O 1
ATOM 1582 N N . TYR A 1 194 ? 0.038 10.960 -11.015 1.00 82.69 194 TYR A N 1
ATOM 1583 C CA . TYR A 1 194 ? 0.589 12.312 -10.825 1.00 82.69 194 TYR A CA 1
ATOM 1584 C C . TYR A 1 194 ? -0.416 13.395 -10.409 1.00 82.69 194 TYR A C 1
ATOM 1586 O O . TYR A 1 194 ? 0.013 14.535 -10.225 1.00 82.69 194 TYR A O 1
ATOM 1594 N N . GLY A 1 195 ? -1.709 13.075 -10.281 1.00 67.94 195 GLY A N 1
ATOM 1595 C CA . GLY A 1 195 ? -2.711 13.997 -9.726 1.00 67.94 195 GLY A CA 1
ATOM 1596 C C . GLY A 1 195 ? -2.669 14.132 -8.212 1.00 67.94 195 GLY A C 1
ATOM 1597 O O . GLY A 1 195 ? -1.720 13.595 -7.584 1.00 67.94 195 GLY A O 1
#

Foldseek 3Di:
DDDDPPPPLPPPPDPDDAAPVVQDDVVVLLVDALVVNQVCLCVSCVPPFFKDKGKDFLLLLVQLQVLCVQFFKDKAWFDPDPVDIFIWIWGDPHSFKIFIFGPVQCVVPNDSGTHGQKMKGWHCVCCVPHRMIMIMMGGPNCVVAGSVRSNLVVVLSSCLRRPPVNVVQSCCVGPVVVPRDPVCNCVVCVVSRPD

Radius of gyration: 17.59 Å; chains: 1; bounding box: 40×58×46 Å

Sequence (195 aa):
MFGNISRRYMSFMYPVPRKLSEVAKVPLLMQCDSQKISSLWKQQFKDRNDVVTTTIPAGLYEQLSHNVSSSKMFILPIKVNESSSYNMIVQFANPKSALFTSVDSYKALGFDKSPPYFILTFFDELVKQKGIVLVRGDITNPKDVSKPNAERLMNMTIQFYSDINLYRWVDRFNNRSREFQFEDFVASCRHIIYG